Protein AF-A0A8E0IFD4-F1 (afdb_monomer_lite)

pLDDT: mean 80.53, std 15.75, range [28.03, 93.81]

Sequence (199 aa):
MTTSTKSSTDTKQITRRDITKSWFMWWLLAETNHSFERMQGVSFGLALSPILRKVYKNSDDLKDALKRQTQFFNTNAVWGSLIPGMTIAMEEKRAQGQDIPEEAIVGTKTGLMGAVAGIGDTIDWGMWLPIILSLFIPLAKKGNGIAGIAPWMIFMVVTLMESYFLFHLGYKSGEASVEKILSGGAVKQLITGASVLGL

Radius of gyration: 19.66 Å; chains: 1; bounding box: 49×35×69 Å

InterPro domains:
  IPR004704 Phosphotransferase system, mannose/fructose/sorbose family IID component [PF03613] (13-199)
  IPR004704 Phosphotransferase system, mannose/fructose/sorbose family IID component [PS51108] (12-199)
  IPR050303 GatZ/KbaZ carbohydrate metabolism [PTHR32502] (1-199)

Secondary structure (DSSP, 8-state):
-------------S-HHHHHHHHHHHHHHTTT--BTTTBTHHHHHHHHHHHHHHH--SHHHHHHHHHHHTS-B---TTGGGHHHHHHHHHHHHHHTT----HHHHHHHHHHHHHHHHHHHIIIIIIIIHHHHHHHHHHHHHTT-THHHHHHHHHHHHHHHHHHHHHHHHHHHHHHHHHHHHHTTSSHHHHHHHHHHS--

Organism: NCBI:txid1256200

Structure (mmCIF, N/CA/C/O backbone):
data_AF-A0A8E0IFD4-F1
#
_entry.id   AF-A0A8E0IFD4-F1
#
loop_
_atom_site.group_PDB
_atom_site.id
_atom_site.type_symbol
_atom_site.label_atom_id
_atom_site.label_alt_id
_atom_site.label_comp_id
_atom_site.label_asym_id
_atom_site.label_entity_id
_atom_site.label_seq_id
_atom_site.pdbx_PDB_ins_code
_atom_site.Cartn_x
_atom_site.Cartn_y
_atom_site.Cartn_z
_atom_site.occupancy
_atom_site.B_iso_or_equiv
_atom_site.auth_seq_id
_atom_site.auth_comp_id
_atom_site.auth_asym_id
_atom_site.auth_atom_id
_atom_site.pdbx_PDB_model_num
ATOM 1 N N . MET A 1 1 ? -29.604 -15.691 35.453 1.00 33.31 1 MET A N 1
ATOM 2 C CA . MET A 1 1 ? -28.372 -15.379 34.699 1.00 33.31 1 MET A CA 1
ATOM 3 C C . MET A 1 1 ? -28.137 -16.507 33.712 1.00 33.31 1 MET A C 1
ATOM 5 O O . MET A 1 1 ? -27.596 -17.534 34.088 1.00 33.31 1 MET A O 1
ATOM 9 N N . THR A 1 2 ? -28.631 -16.365 32.487 1.00 28.03 2 THR A N 1
ATOM 10 C CA . THR A 1 2 ? -28.396 -17.315 31.394 1.00 28.03 2 THR A CA 1
ATOM 11 C C . THR A 1 2 ? -27.570 -16.587 3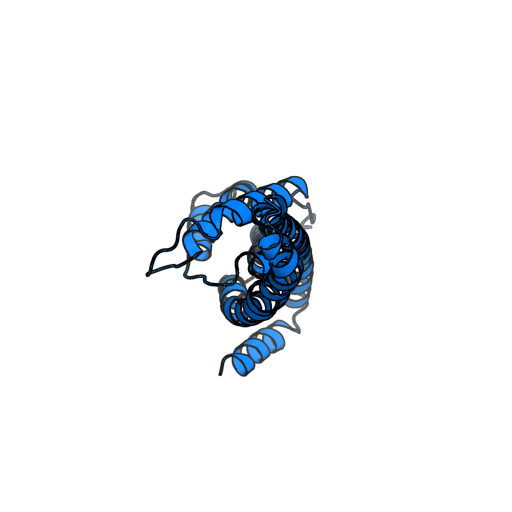0.346 1.00 28.03 2 THR A C 1
ATOM 13 O O . THR A 1 2 ? -28.063 -15.746 29.599 1.00 28.03 2 THR A O 1
ATOM 16 N N . THR A 1 3 ? -26.269 -16.849 30.371 1.00 30.70 3 THR A N 1
ATOM 17 C CA . THR A 1 3 ? -25.287 -16.409 29.384 1.00 30.70 3 THR A CA 1
ATOM 18 C C . THR A 1 3 ? -25.654 -17.022 28.035 1.00 30.70 3 THR A C 1
ATOM 20 O O . THR A 1 3 ? -25.416 -18.198 27.780 1.00 30.70 3 THR A O 1
ATOM 23 N N . SER A 1 4 ? -26.291 -16.221 27.181 1.00 28.66 4 SER A N 1
ATOM 24 C CA . SER A 1 4 ? -26.547 -16.560 25.784 1.00 28.66 4 SER A CA 1
ATOM 25 C C . SER A 1 4 ? -25.220 -16.572 25.031 1.00 28.66 4 SER A C 1
ATOM 27 O O . SER A 1 4 ? -24.683 -15.523 24.677 1.00 28.66 4 SER A O 1
ATOM 29 N N . THR A 1 5 ? -24.706 -17.768 24.772 1.00 31.69 5 THR A N 1
ATOM 30 C CA . THR A 1 5 ? -23.617 -18.054 23.841 1.00 31.69 5 THR A CA 1
ATOM 31 C C . THR A 1 5 ? -24.011 -17.543 22.450 1.00 31.69 5 THR A C 1
ATOM 33 O O . THR A 1 5 ? -24.728 -18.210 21.706 1.00 31.69 5 THR A O 1
ATOM 36 N N . LYS A 1 6 ? -23.594 -16.323 22.087 1.00 30.95 6 LYS A N 1
ATOM 37 C CA . LYS A 1 6 ? -23.679 -15.842 20.703 1.00 30.95 6 LYS A CA 1
ATOM 38 C C . LYS A 1 6 ? -22.653 -16.621 19.884 1.00 30.95 6 LYS A C 1
ATOM 40 O O . LYS A 1 6 ? -21.470 -16.307 19.889 1.00 30.95 6 LYS A O 1
ATOM 45 N N . SER A 1 7 ? -23.131 -17.650 19.195 1.00 28.45 7 SER A N 1
ATOM 46 C CA . SER A 1 7 ? -22.485 -18.206 18.009 1.00 28.45 7 SER A CA 1
ATOM 47 C C . SER A 1 7 ? -22.307 -17.067 16.995 1.00 28.45 7 SER A C 1
ATOM 49 O O . SER A 1 7 ? -23.266 -16.636 16.358 1.00 28.45 7 SER A O 1
ATOM 51 N N . SER A 1 8 ? -21.102 -16.498 16.914 1.00 34.12 8 SER A N 1
ATOM 52 C CA . SER A 1 8 ? -20.735 -15.544 15.869 1.00 34.12 8 SER A CA 1
ATOM 53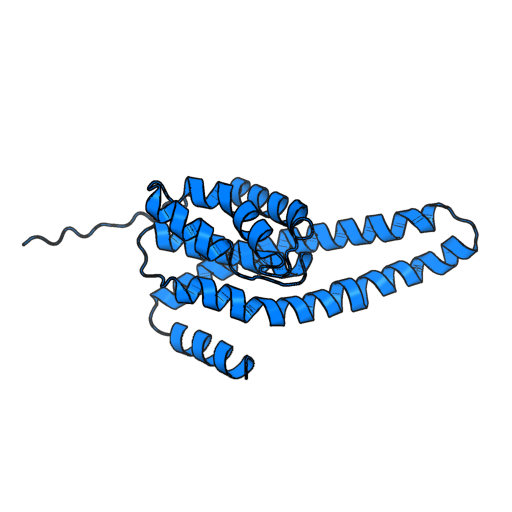 C C . SER A 1 8 ? -20.502 -16.329 14.583 1.00 34.12 8 SER A C 1
ATOM 55 O O . SER A 1 8 ? -19.417 -16.858 14.349 1.00 34.12 8 SER A O 1
ATOM 57 N N . THR A 1 9 ? -21.546 -16.460 13.773 1.00 33.16 9 THR A N 1
ATOM 58 C CA . THR A 1 9 ? -21.460 -17.005 12.420 1.00 33.16 9 THR A CA 1
ATOM 59 C C . THR A 1 9 ? -20.432 -16.185 11.640 1.00 33.16 9 THR A C 1
ATOM 61 O O . THR A 1 9 ? -20.670 -15.007 11.366 1.00 33.16 9 THR A O 1
ATOM 64 N N . ASP A 1 10 ? -19.294 -16.801 11.316 1.00 46.97 10 ASP A N 1
ATOM 65 C CA . ASP A 1 10 ? -18.138 -16.245 10.595 1.00 46.97 10 ASP A CA 1
ATOM 66 C C . ASP A 1 10 ? -18.515 -15.945 9.128 1.00 46.97 10 ASP A C 1
ATOM 68 O O . ASP A 1 10 ? -18.074 -16.574 8.167 1.00 46.97 10 ASP A O 1
ATOM 72 N N . THR A 1 11 ? -19.471 -15.036 8.947 1.00 51.69 11 THR A N 1
ATOM 73 C CA . THR A 1 11 ? -20.061 -14.721 7.650 1.00 51.69 11 THR A CA 1
ATOM 74 C C . THR A 1 11 ? -19.178 -13.661 7.015 1.00 51.69 11 THR A C 1
ATOM 76 O O . THR A 1 11 ? -19.253 -12.491 7.398 1.00 51.69 11 THR A O 1
ATOM 79 N N . LYS A 1 12 ? -18.318 -14.064 6.068 1.00 62.06 12 LYS A N 1
ATOM 80 C CA . LYS A 1 12 ? -17.502 -13.136 5.268 1.00 62.06 12 LYS A CA 1
ATOM 81 C C . LYS A 1 12 ? -18.402 -12.067 4.657 1.00 62.06 12 LYS A C 1
ATOM 83 O O . LYS A 1 12 ? -19.179 -12.348 3.744 1.00 62.06 12 LYS A O 1
ATOM 88 N N . GLN A 1 13 ? -18.315 -10.845 5.177 1.00 70.25 13 GLN A N 1
ATOM 89 C CA . GLN A 1 13 ? -19.083 -9.721 4.646 1.00 70.25 13 GLN A CA 1
ATOM 90 C C . GLN A 1 13 ? -18.402 -9.162 3.395 1.00 70.25 13 GLN A C 1
ATOM 92 O O . GLN A 1 13 ? -19.064 -8.577 2.529 1.00 70.25 13 GLN A O 1
ATOM 97 N N . ILE A 1 14 ? -17.088 -9.360 3.271 1.00 80.56 14 ILE A N 1
ATOM 98 C CA . ILE A 1 14 ? -16.282 -8.886 2.152 1.00 80.56 14 ILE A CA 1
ATOM 99 C C . ILE A 1 14 ? -16.215 -9.955 1.057 1.00 80.56 14 ILE A C 1
ATOM 101 O O . ILE A 1 14 ? -15.863 -11.111 1.284 1.00 80.56 14 ILE A O 1
ATOM 105 N N . THR A 1 15 ? -16.556 -9.569 -0.173 1.00 85.50 15 THR A N 1
ATOM 106 C CA . THR A 1 15 ? -16.426 -10.440 -1.349 1.00 85.50 15 THR A CA 1
ATOM 107 C C . THR A 1 15 ? -15.082 -10.193 -2.034 1.00 85.50 15 THR A C 1
ATOM 109 O O . THR A 1 15 ? -14.578 -9.073 -2.016 1.00 85.50 15 THR A O 1
ATOM 112 N N . ARG A 1 16 ? -14.524 -11.188 -2.744 1.00 81.81 16 ARG A N 1
ATOM 113 C CA . ARG A 1 16 ? -13.305 -10.993 -3.563 1.00 81.81 16 ARG A CA 1
ATOM 114 C C . ARG A 1 16 ? -13.392 -9.784 -4.498 1.00 81.81 16 ARG A C 1
ATOM 116 O O . ARG A 1 16 ? -12.418 -9.065 -4.656 1.00 81.81 16 ARG A O 1
ATOM 123 N N . ARG A 1 17 ? -14.574 -9.520 -5.063 1.00 84.69 17 ARG A N 1
ATOM 124 C CA . ARG A 1 17 ? -14.817 -8.353 -5.921 1.00 84.69 17 ARG A CA 1
ATOM 125 C C . ARG A 1 17 ? -14.610 -7.022 -5.190 1.00 84.69 17 ARG A C 1
ATOM 127 O O . ARG A 1 17 ? -14.127 -6.075 -5.803 1.00 84.69 17 ARG A O 1
ATOM 134 N N . ASP A 1 18 ? -14.951 -6.951 -3.906 1.00 88.56 18 ASP A N 1
ATOM 135 C CA . ASP A 1 18 ? -14.743 -5.750 -3.092 1.00 88.56 18 ASP A CA 1
ATOM 136 C C . ASP A 1 18 ? -13.250 -5.531 -2.831 1.00 88.56 18 ASP A C 1
ATOM 138 O O . ASP A 1 18 ? -12.763 -4.413 -2.975 1.00 88.56 18 ASP A O 1
ATOM 142 N N . ILE A 1 19 ? -12.513 -6.613 -2.553 1.00 88.00 19 ILE A N 1
ATOM 143 C CA . ILE A 1 19 ? -11.051 -6.600 -2.381 1.00 88.00 19 ILE A CA 1
ATOM 144 C C . ILE A 1 19 ? -10.380 -6.101 -3.663 1.00 88.00 19 ILE A C 1
ATOM 146 O O . ILE A 1 19 ? -9.583 -5.171 -3.613 1.00 88.00 19 ILE A O 1
ATOM 150 N N . THR A 1 20 ? -10.755 -6.644 -4.825 1.00 90.38 20 THR A N 1
ATOM 151 C CA . THR A 1 20 ? -10.227 -6.187 -6.118 1.00 90.38 20 THR A CA 1
ATOM 152 C C . THR A 1 20 ? -10.586 -4.727 -6.406 1.00 90.38 20 THR A C 1
ATOM 154 O O . THR A 1 20 ? -9.776 -3.994 -6.966 1.00 90.38 20 THR A O 1
ATOM 157 N N . LYS A 1 21 ? -11.777 -4.264 -6.004 1.00 90.75 21 LYS A N 1
ATOM 158 C CA . LYS A 1 21 ? -12.170 -2.858 -6.161 1.00 90.75 21 LYS A CA 1
ATOM 159 C C . LYS A 1 21 ? -11.324 -1.933 -5.283 1.00 90.75 21 LYS A C 1
ATOM 161 O O . LYS A 1 21 ? -10.894 -0.888 -5.761 1.00 90.75 21 LYS A O 1
ATOM 166 N N . SER A 1 22 ? -11.067 -2.310 -4.032 1.00 91.31 22 SER A N 1
ATOM 167 C CA . SER A 1 22 ? -10.177 -1.552 -3.145 1.00 91.31 22 SER A CA 1
ATOM 168 C C . SER A 1 22 ? -8.724 -1.591 -3.604 1.00 91.31 22 SER A C 1
ATOM 170 O O . SER A 1 22 ? -8.065 -0.558 -3.556 1.00 91.31 22 SER A O 1
ATOM 172 N N . TRP A 1 23 ? -8.250 -2.723 -4.129 1.00 93.81 23 TRP A N 1
ATOM 173 C CA . TRP A 1 23 ? -6.947 -2.804 -4.789 1.00 93.81 23 TRP A CA 1
ATOM 174 C C . TRP A 1 23 ? -6.853 -1.826 -5.960 1.00 93.81 23 TRP A C 1
ATOM 176 O O . TRP A 1 23 ? -5.898 -1.065 -6.039 1.00 93.81 23 TRP A O 1
ATOM 186 N N . PHE A 1 24 ? -7.859 -1.792 -6.837 1.00 91.81 24 PHE A N 1
ATOM 187 C CA . PHE A 1 24 ? -7.855 -0.882 -7.981 1.00 91.81 24 PHE A CA 1
ATOM 188 C C . PHE A 1 24 ? -7.825 0.590 -7.544 1.00 91.81 24 PHE A C 1
ATOM 190 O O . PHE A 1 24 ? -7.117 1.400 -8.134 1.00 91.81 24 PHE A O 1
ATOM 197 N N . MET A 1 25 ? -8.550 0.933 -6.474 1.00 90.94 25 MET A N 1
ATOM 198 C CA . MET A 1 25 ? -8.497 2.274 -5.883 1.00 90.94 25 MET A CA 1
ATOM 199 C C . MET A 1 25 ? -7.125 2.580 -5.280 1.00 90.94 25 MET A C 1
ATOM 201 O O . MET A 1 25 ? -6.627 3.683 -5.468 1.00 90.94 25 MET A O 1
ATOM 205 N N . TRP A 1 26 ? -6.498 1.618 -4.597 1.00 91.94 26 TRP A N 1
ATOM 206 C CA . TRP A 1 26 ? -5.129 1.762 -4.100 1.00 91.94 26 TRP A CA 1
ATOM 207 C C . TRP A 1 26 ? -4.145 1.988 -5.251 1.00 91.94 26 TRP A C 1
ATOM 209 O O . TRP A 1 26 ? -3.421 2.975 -5.240 1.00 91.94 26 TRP A O 1
ATOM 219 N N . TRP A 1 27 ? -4.181 1.136 -6.275 1.00 90.00 27 TRP A N 1
ATOM 220 C CA . TRP A 1 27 ? -3.322 1.225 -7.454 1.00 90.00 27 TRP A CA 1
ATOM 221 C C . TRP A 1 27 ? -3.419 2.585 -8.154 1.00 90.00 27 TRP A C 1
ATOM 223 O O . TRP A 1 27 ? -2.408 3.151 -8.557 1.00 90.00 27 TRP A O 1
ATOM 233 N N . LEU A 1 28 ? -4.632 3.134 -8.265 1.00 87.94 28 LEU A N 1
ATOM 234 C CA . LEU A 1 28 ? -4.858 4.436 -8.888 1.00 87.94 28 LEU A CA 1
ATOM 235 C C . LEU A 1 28 ? -4.419 5.607 -7.994 1.00 87.94 28 LEU A C 1
ATOM 237 O O . LEU A 1 28 ? -3.923 6.606 -8.503 1.00 87.94 28 LEU A O 1
ATOM 241 N N . LEU A 1 29 ? -4.660 5.521 -6.681 1.00 87.88 29 LEU A N 1
ATOM 242 C CA . LEU A 1 29 ? -4.575 6.670 -5.775 1.00 87.88 29 LEU A CA 1
ATOM 243 C C . LEU A 1 29 ? -3.291 6.725 -4.946 1.00 87.88 29 LEU A C 1
ATOM 245 O O . LEU A 1 29 ? -3.005 7.782 -4.385 1.00 87.88 29 LEU A O 1
ATOM 249 N N . ALA A 1 30 ? -2.538 5.629 -4.816 1.00 84.31 30 ALA A N 1
ATOM 250 C CA . ALA A 1 30 ? -1.408 5.524 -3.887 1.00 84.31 30 ALA A CA 1
ATOM 251 C C . ALA A 1 30 ? -0.431 6.706 -4.002 1.00 84.31 30 ALA A C 1
ATOM 253 O O . ALA A 1 30 ? -0.042 7.267 -2.985 1.00 84.31 30 ALA A O 1
ATOM 254 N N . GLU A 1 31 ? -0.140 7.155 -5.225 1.00 83.31 31 GLU A N 1
ATOM 255 C CA . GLU A 1 31 ? 0.814 8.238 -5.503 1.00 83.31 31 GLU A CA 1
ATOM 256 C C . GLU A 1 31 ? 0.161 9.595 -5.834 1.00 83.31 31 GLU A C 1
ATOM 258 O O . GLU A 1 31 ? 0.856 10.565 -6.125 1.00 83.31 31 GLU A O 1
ATOM 263 N N . THR A 1 32 ? -1.173 9.715 -5.803 1.00 80.25 32 THR A N 1
ATOM 264 C CA . THR A 1 32 ? -1.854 10.941 -6.270 1.00 80.25 32 THR A CA 1
ATOM 265 C C . THR A 1 32 ? -2.064 11.997 -5.187 1.00 80.25 32 THR A C 1
ATOM 267 O O . THR A 1 32 ? -2.224 13.167 -5.517 1.00 80.25 32 THR A O 1
ATOM 270 N N . ASN A 1 33 ? -2.109 11.613 -3.905 1.00 74.69 33 ASN A N 1
ATOM 271 C CA . ASN A 1 33 ? -2.466 12.522 -2.804 1.00 74.69 33 ASN A CA 1
ATOM 272 C C . ASN A 1 33 ? -1.396 12.563 -1.709 1.00 74.69 33 ASN A C 1
ATOM 274 O O . ASN A 1 33 ? -1.681 12.277 -0.546 1.00 74.69 33 ASN A O 1
ATOM 278 N N . HIS A 1 34 ? -0.173 12.944 -2.075 1.00 78.31 34 HIS A N 1
ATOM 279 C CA . HIS A 1 34 ? 0.896 13.172 -1.107 1.00 78.31 34 HIS A CA 1
ATOM 280 C C . HIS A 1 34 ? 0.738 14.520 -0.413 1.00 78.31 34 HIS A C 1
ATOM 282 O O . HIS A 1 34 ? 0.720 15.573 -1.047 1.00 78.31 34 HIS A O 1
ATOM 288 N N . SER A 1 35 ? 0.666 14.490 0.913 1.00 84.44 35 SER A N 1
ATOM 289 C CA . SER A 1 35 ? 0.793 15.689 1.748 1.00 84.44 35 SER A CA 1
ATOM 290 C C . SER A 1 35 ? 1.993 15.541 2.673 1.00 84.44 35 SER A C 1
ATOM 292 O O . SER A 1 35 ? 2.238 14.454 3.179 1.00 84.44 35 SER A O 1
ATOM 294 N N . PHE A 1 36 ? 2.726 16.617 2.961 1.00 81.94 36 PHE A N 1
ATOM 295 C CA . PHE A 1 36 ? 3.875 16.530 3.876 1.00 81.94 36 PHE A CA 1
ATOM 296 C C . PHE A 1 36 ? 3.489 16.074 5.292 1.00 81.94 36 PHE A C 1
ATOM 298 O O . PHE A 1 36 ? 4.310 15.496 5.995 1.00 81.94 36 PHE A O 1
ATOM 305 N N . GLU A 1 37 ? 2.234 16.287 5.694 1.00 80.88 37 GLU A N 1
ATOM 306 C CA . GLU A 1 37 ? 1.723 15.863 6.999 1.00 80.88 37 GLU A CA 1
ATOM 307 C C . GLU A 1 37 ? 1.397 14.359 7.048 1.00 80.88 37 GLU A C 1
ATOM 309 O O . GLU A 1 37 ? 1.556 13.733 8.094 1.00 80.88 37 GLU A O 1
ATOM 314 N N . ARG A 1 38 ? 0.912 13.757 5.948 1.00 82.12 38 ARG A N 1
ATOM 315 C CA . ARG A 1 38 ? 0.330 12.393 5.976 1.00 82.12 38 ARG A CA 1
ATOM 316 C C . ARG A 1 38 ? 0.801 11.454 4.868 1.00 82.12 38 ARG A C 1
ATOM 318 O O . ARG A 1 38 ? 0.431 10.281 4.893 1.00 82.12 38 ARG A O 1
ATOM 325 N N . MET A 1 39 ? 1.606 11.945 3.931 1.00 90.12 39 MET A N 1
ATOM 326 C CA . MET A 1 39 ? 2.072 11.258 2.722 1.00 90.12 39 MET A CA 1
ATOM 327 C C . MET A 1 39 ? 0.905 10.542 2.030 1.00 90.12 39 MET A C 1
ATOM 329 O O . MET A 1 39 ? -0.094 11.196 1.730 1.00 90.12 39 MET A O 1
ATOM 333 N N . GLN A 1 40 ? 0.968 9.221 1.858 1.00 89.62 40 GLN A N 1
ATOM 334 C CA . GLN A 1 40 ? -0.053 8.397 1.201 1.00 89.62 40 GLN A CA 1
ATOM 335 C C . GLN A 1 40 ? -1.256 8.070 2.109 1.00 89.62 40 GLN A C 1
ATOM 337 O O . GLN A 1 40 ? -2.176 7.360 1.695 1.00 89.62 40 GLN A O 1
ATOM 342 N N . GLY A 1 41 ? -1.289 8.558 3.355 1.00 86.81 41 GLY A N 1
ATOM 343 C CA . GLY A 1 41 ? -2.335 8.236 4.334 1.00 86.81 41 GLY A CA 1
ATOM 344 C C . GLY A 1 41 ? -3.751 8.561 3.848 1.00 86.81 41 GLY A C 1
ATOM 345 O O . GLY A 1 41 ? -4.679 7.781 4.057 1.00 86.81 41 GLY A O 1
ATOM 346 N N . VAL A 1 42 ? -3.931 9.669 3.121 1.00 87.62 42 VAL A N 1
ATOM 347 C CA . VAL A 1 42 ? -5.240 10.037 2.548 1.00 87.62 42 VAL A CA 1
ATOM 348 C C . VAL A 1 42 ? -5.677 9.025 1.487 1.00 87.62 42 VAL A C 1
ATOM 350 O O . VAL A 1 42 ? -6.812 8.545 1.521 1.00 87.62 42 VAL A O 1
ATOM 353 N N . SER A 1 43 ? -4.768 8.645 0.587 1.00 89.12 43 SER A N 1
ATOM 354 C CA . SER A 1 43 ? -5.017 7.622 -0.433 1.00 89.12 43 SER A CA 1
ATOM 355 C C . SER A 1 43 ? -5.326 6.257 0.178 1.00 89.12 43 SER A C 1
ATOM 357 O O . SER A 1 43 ? -6.224 5.562 -0.296 1.00 89.12 43 SER A O 1
ATOM 359 N N . PHE A 1 44 ? -4.659 5.907 1.280 1.00 89.25 44 PHE A N 1
ATOM 360 C CA . PHE A 1 44 ? -4.937 4.694 2.045 1.00 89.25 44 PHE A CA 1
ATOM 361 C C . PHE A 1 44 ? -6.380 4.680 2.570 1.00 89.25 44 PHE A C 1
ATOM 363 O O . PHE A 1 44 ? -7.134 3.738 2.321 1.00 89.25 44 PHE A O 1
ATOM 370 N N . GLY A 1 45 ? -6.810 5.759 3.233 1.00 88.88 45 GLY A N 1
ATOM 371 C CA . GLY A 1 45 ? -8.184 5.890 3.725 1.00 88.88 45 GLY A CA 1
ATOM 372 C C . GLY A 1 45 ? -9.233 5.829 2.607 1.00 88.88 45 GLY A C 1
ATOM 373 O O . GLY A 1 45 ? -10.274 5.188 2.767 1.00 88.88 45 GLY A O 1
ATOM 374 N N . LEU A 1 46 ? -8.955 6.444 1.452 1.00 89.38 46 LEU A N 1
ATOM 375 C CA . LEU A 1 46 ? -9.842 6.407 0.285 1.00 89.38 46 LEU A CA 1
ATOM 376 C C . LEU A 1 46 ? -9.951 5.006 -0.329 1.00 89.38 46 LEU A C 1
ATOM 378 O O . LEU A 1 46 ? -11.062 4.573 -0.641 1.00 89.38 46 LEU A O 1
ATOM 382 N N . ALA A 1 47 ? -8.839 4.276 -0.445 1.00 89.56 47 ALA A N 1
ATOM 383 C CA . ALA A 1 47 ? -8.827 2.910 -0.966 1.00 89.56 47 ALA A CA 1
ATOM 384 C C . ALA A 1 47 ? -9.644 1.942 -0.090 1.00 89.56 47 ALA A C 1
ATOM 386 O O . ALA A 1 47 ? -10.327 1.050 -0.605 1.00 89.56 47 ALA A O 1
ATOM 387 N N . LEU A 1 48 ? -9.630 2.148 1.231 1.00 89.94 48 LEU A N 1
ATOM 388 C CA . LEU A 1 48 ? -10.381 1.335 2.191 1.00 89.94 48 LEU A CA 1
ATOM 389 C C . LEU A 1 48 ? -11.834 1.794 2.380 1.00 89.94 48 LEU A C 1
ATOM 391 O O . LEU A 1 48 ? -12.671 0.998 2.809 1.00 89.94 48 LEU A O 1
ATOM 395 N N . SER A 1 49 ? -12.172 3.041 2.036 1.00 88.94 49 SER A N 1
ATOM 396 C CA . SER A 1 49 ? -13.499 3.628 2.279 1.00 88.94 49 SER A CA 1
ATOM 397 C C . SER A 1 49 ? -14.683 2.766 1.802 1.00 88.94 49 SER A C 1
ATOM 399 O O . SER A 1 49 ? -15.629 2.604 2.579 1.00 88.94 49 SER A O 1
ATOM 401 N N . PRO A 1 50 ? -14.675 2.164 0.590 1.00 87.06 50 PRO A N 1
ATOM 402 C CA . PRO A 1 50 ? -15.790 1.334 0.127 1.00 87.06 50 PRO A CA 1
ATOM 403 C C . PRO A 1 50 ? -16.035 0.110 1.015 1.00 87.06 50 PRO A C 1
ATOM 405 O O . PRO A 1 50 ? -17.184 -0.262 1.250 1.00 87.06 50 PRO A O 1
ATOM 408 N N . ILE A 1 51 ? -14.961 -0.496 1.522 1.00 89.00 51 ILE A N 1
ATOM 409 C CA . ILE A 1 51 ? -15.025 -1.677 2.381 1.00 89.00 51 ILE A CA 1
ATOM 410 C C . ILE A 1 51 ? -15.428 -1.281 3.799 1.00 89.00 51 ILE A C 1
ATOM 412 O O . ILE A 1 51 ? -16.349 -1.877 4.353 1.00 89.00 51 ILE A O 1
ATOM 416 N N . LEU A 1 52 ? -14.821 -0.232 4.359 1.00 86.81 52 LEU A N 1
ATOM 417 C CA . LEU A 1 52 ? -15.159 0.249 5.701 1.00 86.81 52 LEU A CA 1
ATOM 418 C C . LEU A 1 52 ? -16.639 0.633 5.808 1.00 86.81 52 LEU A C 1
ATOM 420 O O . LEU A 1 52 ? -17.288 0.274 6.783 1.00 86.81 52 LEU A O 1
ATOM 424 N N . ARG A 1 53 ? -17.211 1.267 4.776 1.00 86.44 53 ARG A N 1
ATOM 425 C CA . ARG A 1 53 ? -18.655 1.574 4.703 1.00 86.44 53 ARG A CA 1
ATOM 426 C C . ARG A 1 53 ? -19.546 0.332 4.648 1.00 86.44 53 ARG A C 1
ATOM 428 O O . ARG A 1 53 ? -20.712 0.393 5.029 1.00 86.44 53 ARG A O 1
ATOM 435 N N . LYS A 1 54 ? -19.037 -0.785 4.124 1.00 85.88 54 LYS A N 1
ATOM 436 C CA . LYS A 1 54 ? -19.781 -2.049 4.064 1.00 85.88 54 LYS A CA 1
ATOM 437 C C . LYS A 1 54 ? -19.801 -2.728 5.431 1.00 85.88 54 LYS A C 1
ATOM 439 O O . LYS A 1 54 ? -20.855 -3.221 5.838 1.00 85.88 54 LYS A O 1
ATOM 444 N N . VAL A 1 55 ? -18.646 -2.716 6.089 1.00 86.06 55 VAL A N 1
ATOM 445 C CA . VAL A 1 55 ? -18.325 -3.437 7.320 1.00 86.06 55 VAL A CA 1
ATOM 446 C C . VAL A 1 55 ? -18.845 -2.704 8.568 1.00 86.06 55 VAL A C 1
ATOM 448 O O . VAL A 1 55 ? -19.478 -3.320 9.422 1.00 86.06 55 VAL A O 1
ATOM 451 N N . TYR A 1 56 ? -18.677 -1.381 8.647 1.00 84.31 56 TYR A N 1
ATOM 452 C CA . TYR A 1 56 ? -19.187 -0.554 9.743 1.00 84.31 56 TYR A CA 1
ATOM 453 C C . TYR A 1 56 ? -20.559 0.032 9.399 1.00 84.31 56 TYR A C 1
ATOM 455 O O . TYR A 1 56 ? -20.689 0.854 8.493 1.00 84.31 56 TYR A O 1
ATOM 463 N N . LYS A 1 57 ? -21.600 -0.395 10.127 1.00 81.56 57 LYS A N 1
ATOM 464 C CA . LYS A 1 57 ? -22.978 0.117 9.966 1.00 81.56 57 LYS A CA 1
ATOM 465 C C . LYS A 1 57 ? -23.255 1.382 10.778 1.00 81.56 57 LYS A C 1
ATOM 467 O O . LYS A 1 57 ? -24.142 2.146 10.412 1.00 81.56 57 LYS A O 1
ATOM 472 N N . ASN A 1 58 ? -22.512 1.589 11.860 1.00 85.69 58 ASN A N 1
ATOM 473 C CA . ASN A 1 58 ? -22.609 2.767 12.709 1.00 85.69 58 ASN A CA 1
ATOM 474 C C . ASN A 1 58 ? -21.737 3.905 12.150 1.00 85.69 58 ASN A C 1
ATOM 476 O O . ASN A 1 58 ? -20.602 3.675 11.727 1.00 85.69 58 ASN A O 1
ATOM 480 N N . SER A 1 59 ? -22.263 5.131 12.151 1.00 82.56 59 SER A N 1
ATOM 481 C CA . SER A 1 59 ? -21.561 6.316 11.653 1.00 82.56 59 SER A CA 1
ATOM 482 C C . SER A 1 59 ? -20.344 6.686 12.495 1.00 82.56 59 SER A C 1
ATOM 484 O O . SER A 1 59 ? -19.348 7.146 11.936 1.00 82.56 59 SER A O 1
ATOM 486 N N . ASP A 1 60 ? -20.409 6.471 13.810 1.00 84.62 60 ASP A N 1
ATOM 487 C CA . ASP A 1 60 ? -19.318 6.831 14.720 1.00 84.62 60 ASP A CA 1
ATOM 488 C C . ASP A 1 60 ? -18.132 5.873 14.557 1.00 84.62 60 ASP A C 1
ATOM 490 O O . ASP A 1 60 ? -17.010 6.317 14.304 1.00 84.62 60 ASP A O 1
ATOM 494 N N . ASP A 1 61 ? -18.399 4.564 14.519 1.00 82.69 61 ASP A N 1
ATOM 495 C CA . ASP A 1 61 ? -17.367 3.543 14.292 1.00 82.69 61 ASP A CA 1
ATOM 496 C C . ASP A 1 61 ? -16.695 3.699 12.917 1.00 82.69 61 ASP A C 1
ATOM 498 O O . ASP A 1 61 ? -15.482 3.522 12.776 1.00 82.69 61 ASP A O 1
ATOM 502 N N . LEU A 1 62 ? -17.468 4.087 11.892 1.00 85.75 62 LEU A N 1
ATOM 503 C CA . LEU A 1 62 ? -16.942 4.386 10.559 1.00 85.75 62 LEU A CA 1
ATOM 504 C C . LEU A 1 62 ? -16.043 5.631 10.561 1.00 85.75 62 LEU A C 1
ATOM 506 O O . LEU A 1 62 ? -15.027 5.659 9.863 1.00 85.75 62 LEU A O 1
ATOM 510 N N . LYS A 1 63 ? -16.408 6.673 11.315 1.00 86.69 63 LYS A N 1
ATOM 511 C CA . LYS A 1 63 ? -15.616 7.904 11.420 1.00 86.69 63 LYS A CA 1
ATOM 512 C C . LYS A 1 63 ? -14.265 7.621 12.064 1.00 86.69 63 LYS A C 1
ATOM 514 O O . LYS A 1 63 ? -13.245 8.090 11.555 1.00 86.69 63 LYS A O 1
ATOM 519 N N . ASP A 1 64 ? -14.251 6.838 13.134 1.00 85.56 64 ASP A N 1
ATOM 520 C CA . ASP A 1 64 ? -13.009 6.467 13.804 1.00 85.56 64 ASP A CA 1
ATOM 521 C C . ASP A 1 64 ? -12.171 5.518 12.937 1.00 85.56 64 ASP A C 1
ATOM 523 O O . ASP A 1 64 ? -10.952 5.677 12.867 1.00 85.56 64 ASP A O 1
ATOM 527 N N . ALA A 1 65 ? -12.812 4.648 12.143 1.00 85.31 65 ALA A N 1
ATOM 528 C CA . ALA A 1 65 ? -12.139 3.848 11.118 1.00 85.31 65 ALA A CA 1
ATOM 529 C C . ALA A 1 65 ? -11.435 4.678 10.058 1.00 85.31 65 ALA A C 1
ATOM 531 O O . ALA A 1 65 ? -10.258 4.473 9.767 1.00 85.31 65 ALA A O 1
ATOM 532 N N . LEU A 1 66 ? -12.123 5.661 9.496 1.00 87.31 66 LEU A N 1
ATOM 533 C CA . LEU A 1 66 ? -11.513 6.515 8.489 1.00 87.31 66 LEU A CA 1
ATOM 534 C C . LEU A 1 66 ? -10.371 7.346 9.083 1.00 87.31 66 LEU A C 1
ATOM 536 O O . LEU A 1 66 ? -9.324 7.458 8.449 1.00 87.31 66 LEU A O 1
ATOM 540 N N . LYS A 1 67 ? -10.512 7.860 10.312 1.00 87.25 67 LYS A N 1
ATOM 541 C CA . LYS A 1 67 ? -9.441 8.615 10.979 1.00 87.25 67 LYS A CA 1
ATOM 542 C C . LYS A 1 67 ? -8.158 7.799 11.116 1.00 87.25 67 LYS A C 1
ATOM 544 O O . LYS A 1 67 ? -7.121 8.268 10.646 1.00 87.25 67 LYS A O 1
ATOM 549 N N . ARG A 1 68 ? -8.217 6.586 11.681 1.00 87.12 68 ARG A N 1
ATOM 550 C CA . ARG A 1 68 ? -7.023 5.731 11.838 1.00 87.12 68 ARG A CA 1
ATOM 551 C C .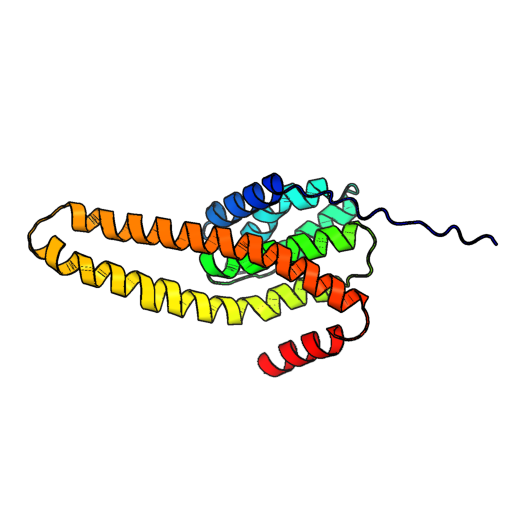 ARG A 1 68 ? -6.400 5.356 10.498 1.00 87.12 68 ARG A C 1
ATOM 553 O O . ARG A 1 68 ? -5.182 5.404 10.340 1.00 87.12 68 ARG A O 1
ATOM 560 N N . GLN A 1 69 ? -7.223 5.101 9.480 1.00 87.75 69 GLN A N 1
ATOM 561 C CA . GLN A 1 69 ? -6.704 4.759 8.157 1.00 87.75 69 GLN A CA 1
ATOM 562 C C . GLN A 1 69 ? -6.079 5.940 7.410 1.00 87.75 69 GLN A C 1
ATOM 564 O O . GLN A 1 69 ? -5.162 5.725 6.617 1.00 87.75 69 GLN A O 1
ATOM 569 N N . THR A 1 70 ? -6.472 7.176 7.737 1.00 86.94 70 THR A N 1
ATOM 570 C CA . THR A 1 70 ? -5.858 8.405 7.200 1.00 86.94 70 THR A CA 1
ATOM 571 C C . THR A 1 70 ? -4.600 8.878 7.927 1.00 86.94 70 THR A C 1
ATOM 573 O O . THR A 1 70 ? -4.025 9.894 7.532 1.00 86.94 70 THR A O 1
ATOM 576 N N . GLN A 1 71 ? -4.154 8.174 8.972 1.00 87.00 71 GLN A N 1
ATOM 577 C CA . GLN A 1 71 ? -2.879 8.472 9.626 1.00 87.00 71 GLN A CA 1
ATOM 578 C C . GLN A 1 71 ? -1.699 8.309 8.663 1.00 87.00 71 GLN A C 1
ATOM 580 O O . GLN A 1 71 ? -1.805 7.588 7.661 1.00 87.00 71 GLN A O 1
ATOM 585 N N . PHE A 1 72 ? -0.586 8.964 9.015 1.00 87.50 72 PHE A N 1
ATOM 586 C CA . PHE A 1 72 ? 0.661 8.956 8.258 1.00 87.50 72 PHE A CA 1
ATOM 587 C C . PHE A 1 72 ? 1.001 7.554 7.753 1.00 87.50 72 PHE A C 1
ATOM 589 O O . PHE A 1 72 ? 0.999 6.574 8.502 1.00 87.50 72 PHE A O 1
ATOM 596 N N . PHE A 1 73 ? 1.257 7.474 6.454 1.00 87.88 73 PHE A N 1
ATOM 597 C CA . PHE A 1 73 ? 1.628 6.243 5.788 1.00 87.88 73 PHE A CA 1
ATOM 598 C C . PHE A 1 73 ? 2.495 6.579 4.597 1.00 87.88 73 PHE A C 1
ATOM 600 O O . PHE A 1 73 ? 2.091 7.384 3.759 1.00 87.88 73 PHE A O 1
ATOM 607 N N . ASN A 1 74 ? 3.666 5.965 4.527 1.00 89.81 74 ASN A N 1
ATOM 608 C CA . ASN A 1 74 ? 4.526 6.107 3.373 1.00 89.81 74 ASN A CA 1
ATOM 609 C C . ASN A 1 74 ? 5.258 4.799 3.104 1.00 89.81 74 ASN A C 1
ATOM 611 O O . ASN A 1 74 ? 5.959 4.288 3.978 1.00 89.81 74 ASN A O 1
ATOM 615 N N . THR A 1 75 ? 5.074 4.262 1.908 1.00 89.62 75 THR A N 1
ATOM 616 C CA . THR A 1 75 ? 5.739 3.056 1.438 1.00 89.62 75 THR A CA 1
ATOM 617 C C . THR A 1 75 ? 5.751 3.025 -0.090 1.00 89.62 75 THR A C 1
ATOM 619 O O . THR A 1 75 ? 5.084 3.820 -0.751 1.00 89.62 75 THR A O 1
ATOM 622 N N . ASN A 1 76 ? 6.474 2.074 -0.668 1.00 91.19 76 ASN A N 1
ATOM 623 C CA . ASN A 1 76 ? 6.425 1.830 -2.103 1.00 91.19 76 ASN A CA 1
ATOM 624 C C . ASN A 1 76 ? 4.997 1.416 -2.524 1.00 91.19 76 ASN A C 1
ATOM 626 O O . ASN A 1 76 ? 4.446 0.481 -1.952 1.00 91.19 76 ASN A O 1
ATOM 630 N N . ALA A 1 77 ? 4.376 2.074 -3.507 1.00 88.31 77 ALA A N 1
ATOM 631 C CA . ALA A 1 77 ? 2.968 1.833 -3.858 1.00 88.31 77 ALA A CA 1
ATOM 632 C C . ALA A 1 77 ? 2.648 0.396 -4.321 1.00 88.31 77 ALA A C 1
ATOM 634 O O . ALA A 1 77 ? 1.555 -0.118 -4.045 1.00 88.31 77 ALA A O 1
ATOM 635 N N . VAL A 1 78 ? 3.588 -0.257 -5.011 1.00 90.06 78 VAL A N 1
ATOM 636 C CA . VAL A 1 78 ? 3.410 -1.602 -5.575 1.00 90.06 78 VAL A CA 1
ATOM 637 C C . VAL A 1 78 ? 3.457 -2.624 -4.450 1.00 90.06 78 VAL A C 1
ATOM 639 O O . VAL A 1 78 ? 2.465 -3.308 -4.188 1.00 90.06 78 VAL A O 1
ATOM 642 N N . TRP A 1 79 ? 4.571 -2.665 -3.721 1.00 87.06 79 TRP A N 1
ATOM 643 C CA . TRP A 1 79 ? 4.776 -3.619 -2.634 1.00 87.06 79 TRP A CA 1
ATOM 644 C C . TRP A 1 79 ? 3.937 -3.302 -1.400 1.00 87.06 79 TRP A C 1
ATOM 646 O O . TRP A 1 79 ? 3.386 -4.189 -0.745 1.00 87.06 79 TRP A O 1
ATOM 656 N N . GLY A 1 80 ? 3.744 -2.013 -1.148 1.00 87.69 80 GLY A N 1
ATOM 657 C CA . GLY A 1 80 ? 2.900 -1.465 -0.102 1.00 87.69 80 GLY A CA 1
ATOM 658 C C . GLY A 1 80 ? 1.440 -1.860 -0.205 1.00 87.69 80 GLY A C 1
ATOM 659 O O . GLY A 1 80 ? 0.756 -1.792 0.807 1.00 87.69 80 GLY A O 1
ATOM 660 N N . SER A 1 81 ? 0.974 -2.336 -1.368 1.00 90.75 81 SER A N 1
ATOM 661 C CA . SER A 1 81 ? -0.376 -2.884 -1.568 1.00 90.75 81 SER A CA 1
ATOM 662 C C . SER A 1 81 ? -0.704 -4.075 -0.654 1.00 90.75 81 SER A C 1
ATOM 664 O O . SER A 1 81 ? -1.875 -4.322 -0.362 1.00 90.75 81 SER A O 1
ATOM 666 N N . LEU A 1 82 ? 0.313 -4.758 -0.117 1.00 90.44 82 LEU A N 1
ATOM 667 C CA . LEU A 1 82 ? 0.165 -5.780 0.919 1.00 90.44 82 LEU A CA 1
ATOM 668 C C . LEU A 1 82 ? -0.522 -5.232 2.184 1.00 90.44 82 LEU A C 1
ATOM 670 O O . LEU A 1 82 ? -1.424 -5.865 2.736 1.00 90.44 82 LEU A O 1
ATOM 674 N N . ILE A 1 83 ? -0.109 -4.048 2.637 1.00 90.00 83 ILE A N 1
ATOM 675 C CA . ILE A 1 83 ? -0.537 -3.445 3.904 1.00 90.00 83 ILE A CA 1
ATOM 676 C C . ILE A 1 83 ? -2.040 -3.109 3.914 1.00 90.00 83 ILE A C 1
ATOM 678 O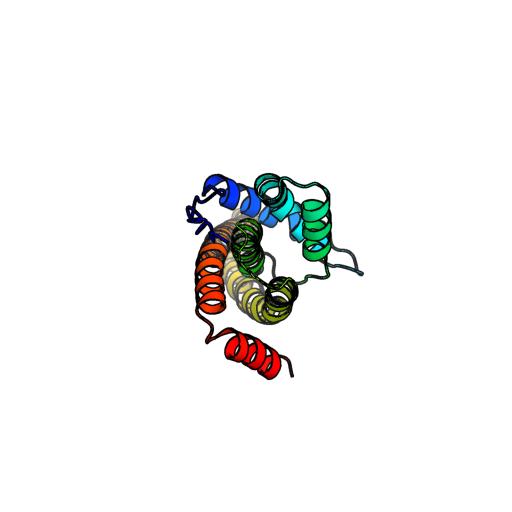 O . ILE A 1 83 ? -2.719 -3.582 4.824 1.00 90.00 83 ILE A O 1
ATOM 682 N N . PRO A 1 84 ? -2.622 -2.386 2.932 1.00 91.56 84 PRO A N 1
ATOM 683 C CA . PRO A 1 84 ? -4.062 -2.149 2.895 1.00 91.56 84 PRO A CA 1
ATOM 684 C C . PRO A 1 84 ? -4.861 -3.452 2.798 1.00 91.56 84 PRO A C 1
ATOM 686 O O . PRO A 1 84 ? -5.909 -3.552 3.433 1.00 91.56 84 PRO A O 1
ATOM 689 N N . GLY A 1 85 ? -4.355 -4.474 2.095 1.00 90.25 85 GLY A N 1
ATOM 690 C CA . GLY A 1 85 ? -4.952 -5.812 2.092 1.00 90.25 85 GLY A CA 1
ATOM 691 C C . GLY A 1 85 ? -5.021 -6.428 3.496 1.00 90.25 85 GLY A C 1
ATOM 692 O O . GLY A 1 85 ? -6.091 -6.860 3.926 1.00 90.25 85 GLY A O 1
ATOM 693 N N . MET A 1 86 ? -3.906 -6.418 4.237 1.00 89.88 86 MET A N 1
ATOM 694 C CA . MET A 1 86 ? -3.850 -6.902 5.626 1.00 89.88 86 MET A CA 1
ATOM 695 C C . MET A 1 86 ? -4.787 -6.116 6.540 1.00 89.88 86 MET A C 1
ATOM 697 O O . MET A 1 86 ? -5.542 -6.700 7.317 1.00 89.88 86 MET A O 1
ATOM 701 N N . THR A 1 87 ? -4.769 -4.790 6.423 1.00 90.94 87 THR A N 1
ATOM 702 C CA . THR A 1 87 ? -5.614 -3.903 7.216 1.00 90.94 87 THR A CA 1
ATOM 703 C C . THR A 1 87 ? -7.095 -4.180 6.982 1.00 90.94 87 THR A C 1
ATOM 705 O O . THR A 1 87 ? -7.846 -4.249 7.947 1.00 90.94 87 THR A O 1
ATOM 708 N N . ILE A 1 88 ? -7.521 -4.422 5.738 1.00 91.56 88 ILE A N 1
ATOM 709 C CA . ILE A 1 88 ? -8.907 -4.797 5.426 1.00 91.56 88 ILE A CA 1
ATOM 710 C C . ILE A 1 88 ? -9.335 -6.061 6.187 1.00 91.56 88 ILE A C 1
ATOM 712 O O . ILE A 1 88 ? -10.435 -6.091 6.737 1.00 91.56 88 ILE A O 1
ATOM 716 N N . ALA A 1 89 ? -8.480 -7.086 6.248 1.00 88.81 89 ALA A N 1
ATOM 717 C CA . ALA A 1 89 ? -8.789 -8.320 6.970 1.00 88.81 89 ALA A CA 1
ATOM 718 C C . ALA A 1 89 ? -8.912 -8.091 8.487 1.00 88.81 89 ALA A C 1
ATOM 720 O O . ALA A 1 89 ? -9.825 -8.618 9.125 1.00 88.81 89 ALA A O 1
ATOM 721 N N . MET A 1 90 ? -8.030 -7.267 9.065 1.00 87.38 90 MET A N 1
ATOM 722 C CA . MET A 1 90 ? -8.097 -6.904 10.486 1.00 87.38 90 MET A CA 1
ATOM 723 C C . MET A 1 90 ? -9.354 -6.085 10.815 1.00 87.38 90 MET A C 1
ATOM 725 O O . MET A 1 90 ? -10.002 -6.327 11.831 1.00 87.38 90 MET A O 1
ATOM 729 N N . GLU A 1 91 ? -9.729 -5.151 9.940 1.00 87.88 91 GLU A N 1
ATOM 730 C CA . GLU A 1 91 ? -10.930 -4.319 10.083 1.00 87.88 91 GLU A CA 1
ATOM 731 C C . GLU A 1 91 ? -12.223 -5.138 9.975 1.00 87.88 91 GLU A C 1
ATOM 733 O O . GLU A 1 91 ? -13.150 -4.944 10.761 1.00 87.88 91 GLU A O 1
ATOM 738 N N . GLU A 1 92 ? -12.280 -6.099 9.046 1.00 87.06 92 GLU A N 1
ATOM 739 C CA . GLU A 1 92 ? -13.417 -7.020 8.920 1.00 87.06 92 GLU A CA 1
ATOM 740 C C . GLU A 1 92 ? -13.649 -7.793 10.218 1.00 87.06 92 GLU A C 1
ATOM 742 O O . GLU A 1 92 ? -14.766 -7.843 10.735 1.00 87.06 92 GLU A O 1
ATOM 747 N N . LYS A 1 93 ? -12.579 -8.358 10.774 1.00 83.44 93 LYS A N 1
ATOM 748 C CA . LYS A 1 93 ? -12.630 -9.172 11.986 1.00 83.44 93 LYS A CA 1
ATOM 749 C C . LYS A 1 93 ? -12.961 -8.342 13.230 1.00 83.44 93 LYS A C 1
ATOM 751 O O . LYS A 1 93 ? -13.772 -8.770 14.052 1.00 83.44 93 LYS A O 1
ATOM 756 N N . ARG A 1 94 ? -12.442 -7.113 13.329 1.00 83.81 94 ARG A N 1
ATOM 757 C CA . ARG A 1 94 ? -12.805 -6.170 14.402 1.00 83.81 94 ARG A CA 1
ATOM 758 C C . ARG A 1 94 ? -14.291 -5.820 14.353 1.00 83.81 94 ARG A C 1
ATOM 760 O O . ARG A 1 94 ? -14.968 -5.840 15.375 1.00 83.81 94 ARG A O 1
ATOM 767 N N . ALA A 1 95 ? -14.829 -5.539 13.170 1.00 83.44 95 ALA A N 1
ATOM 768 C CA . ALA A 1 95 ? -16.249 -5.233 13.013 1.00 83.44 95 ALA A CA 1
ATOM 769 C C . ALA A 1 95 ? -17.178 -6.436 13.246 1.00 83.44 95 ALA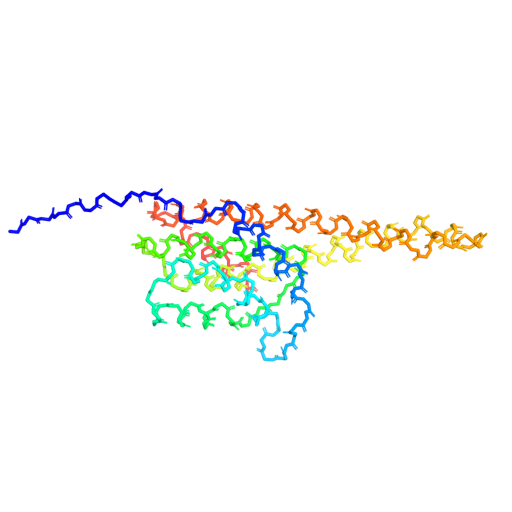 A C 1
ATOM 771 O O . ALA A 1 95 ? -18.346 -6.253 13.586 1.00 83.44 95 ALA A O 1
ATOM 772 N N . GLN A 1 96 ? -16.669 -7.664 13.115 1.00 83.00 96 GLN A N 1
ATOM 773 C CA . GLN A 1 96 ? -17.366 -8.886 13.534 1.00 83.00 96 GLN A CA 1
ATOM 774 C C . GLN A 1 96 ? -17.400 -9.069 15.066 1.00 83.00 96 GLN A C 1
ATOM 776 O O . GLN A 1 96 ? -17.995 -10.031 15.550 1.00 83.00 96 GLN A O 1
ATOM 781 N N . GLY A 1 97 ? -16.816 -8.143 15.835 1.00 75.50 97 GLY A N 1
ATOM 782 C CA . GLY A 1 97 ? -16.831 -8.149 17.298 1.00 75.50 97 GLY A CA 1
ATOM 783 C C . GLY A 1 97 ? -15.653 -8.887 17.930 1.00 75.50 97 GLY A C 1
ATOM 784 O O . GLY A 1 97 ? -15.719 -9.219 19.111 1.00 75.50 97 GLY A O 1
ATOM 785 N N . GLN A 1 98 ? -14.593 -9.166 17.165 1.00 78.44 98 GLN A N 1
ATOM 786 C CA . GLN A 1 98 ? -13.355 -9.702 17.722 1.00 78.44 98 GLN A CA 1
ATOM 787 C C . GLN A 1 98 ? -12.553 -8.601 18.422 1.00 78.44 98 GLN A C 1
ATOM 789 O O . GLN A 1 98 ? -12.479 -7.473 17.930 1.00 78.44 98 GLN A O 1
ATOM 794 N N . ASP A 1 99 ? -11.926 -8.947 19.548 1.00 75.75 99 ASP A N 1
ATOM 795 C CA . ASP A 1 99 ? -11.140 -8.024 20.373 1.00 75.75 99 ASP A CA 1
ATOM 796 C C . ASP A 1 99 ? -9.755 -7.766 19.758 1.00 75.75 99 ASP A C 1
ATOM 798 O O . ASP A 1 99 ? -8.721 -8.255 20.211 1.00 75.75 99 ASP A O 1
ATOM 802 N N . ILE A 1 100 ? -9.751 -7.055 18.631 1.00 77.81 100 ILE A N 1
ATOM 803 C CA . ILE A 1 100 ? -8.537 -6.616 17.946 1.00 77.81 100 ILE A CA 1
ATOM 804 C C . ILE A 1 100 ? -8.280 -5.174 18.372 1.00 77.81 100 ILE A C 1
ATOM 806 O O . ILE A 1 100 ? -9.058 -4.313 17.960 1.00 77.81 100 ILE A O 1
ATOM 810 N N . PRO A 1 101 ? -7.215 -4.873 19.135 1.00 77.69 101 PRO A N 1
ATOM 811 C CA . PRO A 1 101 ? -6.907 -3.509 19.556 1.00 77.69 101 PRO A CA 1
ATOM 812 C C . PRO A 1 101 ? -6.590 -2.607 18.356 1.00 77.69 101 PRO A C 1
ATOM 814 O O . PRO A 1 101 ? -6.056 -3.054 17.338 1.00 77.69 101 PRO A O 1
ATOM 817 N N . GLU A 1 102 ? -6.936 -1.324 18.459 1.00 81.00 102 GLU A N 1
ATOM 818 C CA . GLU A 1 102 ? -6.739 -0.366 17.357 1.00 81.00 102 GLU A CA 1
ATOM 819 C C . GLU A 1 102 ? -5.247 -0.156 17.089 1.00 81.00 102 GLU A C 1
ATOM 821 O O . GLU A 1 102 ? -4.792 -0.090 15.946 1.00 81.00 102 GLU A O 1
ATOM 826 N N . GLU A 1 103 ? -4.475 -0.177 18.167 1.00 79.69 103 GLU A N 1
ATOM 827 C CA . GLU A 1 103 ? -3.027 -0.088 18.199 1.00 79.69 103 GLU A CA 1
ATOM 828 C C . GLU A 1 103 ? -2.371 -1.243 17.440 1.00 79.69 103 GLU A C 1
ATOM 830 O O . GLU A 1 103 ? -1.306 -1.053 16.861 1.00 79.69 103 GLU A O 1
ATOM 835 N N . ALA A 1 104 ? -2.995 -2.426 17.375 1.00 80.81 104 ALA A N 1
ATOM 836 C CA . ALA A 1 104 ? -2.470 -3.527 16.568 1.00 80.81 104 ALA A CA 1
ATOM 837 C C . ALA A 1 104 ? -2.636 -3.263 15.067 1.00 80.81 104 ALA A C 1
ATOM 839 O O . ALA A 1 104 ? -1.741 -3.597 14.288 1.00 80.81 104 ALA A O 1
ATOM 840 N N . ILE A 1 105 ? -3.742 -2.640 14.647 1.00 83.62 105 ILE A N 1
ATOM 841 C CA . ILE A 1 105 ? -3.973 -2.276 13.240 1.00 83.62 105 ILE A CA 1
ATOM 842 C C . ILE A 1 105 ? -2.981 -1.187 12.824 1.00 83.62 105 ILE A C 1
ATOM 844 O O . ILE A 1 105 ? -2.279 -1.330 11.820 1.00 83.62 105 ILE A O 1
ATOM 848 N N . VAL A 1 106 ? -2.884 -0.124 13.625 1.00 85.50 106 VAL A N 1
ATOM 849 C CA . VAL A 1 106 ? -1.958 0.987 13.374 1.00 85.50 106 VAL A CA 1
ATOM 850 C C . VAL A 1 106 ? -0.507 0.513 13.458 1.00 85.50 106 VAL A C 1
ATOM 852 O O . VAL A 1 106 ? 0.274 0.809 12.561 1.00 85.50 106 VAL A O 1
ATOM 855 N N . GLY A 1 107 ? -0.156 -0.282 14.469 1.00 82.56 107 GLY A N 1
ATOM 856 C CA . GLY A 1 107 ? 1.188 -0.827 14.666 1.00 82.56 107 GLY A CA 1
ATOM 857 C C . GLY A 1 107 ? 1.629 -1.772 13.549 1.00 82.56 107 GLY A C 1
ATOM 858 O O . GLY A 1 107 ? 2.783 -1.739 13.136 1.00 82.56 107 GLY A O 1
ATOM 859 N N . THR A 1 108 ? 0.712 -2.568 12.991 1.00 83.81 108 THR A N 1
ATOM 860 C CA . THR A 1 108 ? 1.008 -3.399 11.812 1.00 83.81 108 THR A CA 1
ATOM 861 C C . THR A 1 108 ? 1.290 -2.524 10.591 1.00 83.81 108 THR A C 1
ATOM 863 O O . THR A 1 108 ? 2.244 -2.767 9.856 1.00 83.81 108 THR A O 1
ATOM 866 N N . LYS A 1 109 ? 0.499 -1.464 10.392 1.00 85.25 109 LYS A N 1
ATOM 867 C CA . LYS A 1 109 ? 0.687 -0.508 9.295 1.00 85.25 109 LYS A CA 1
ATOM 868 C C . LYS A 1 109 ? 2.028 0.226 9.408 1.00 85.25 109 LYS A C 1
ATOM 870 O O . LYS A 1 109 ? 2.785 0.253 8.440 1.00 85.25 109 LYS A O 1
ATOM 875 N N . THR A 1 110 ? 2.341 0.789 10.573 1.00 84.31 110 THR A N 1
ATOM 876 C CA . THR A 1 110 ? 3.578 1.557 10.794 1.00 84.31 110 THR A CA 1
ATOM 877 C C . THR A 1 110 ? 4.816 0.670 10.875 1.00 84.31 110 THR A C 1
ATOM 879 O O . THR A 1 110 ? 5.868 1.060 10.381 1.00 84.31 110 THR A O 1
ATOM 882 N N . GLY A 1 111 ? 4.703 -0.538 11.431 1.00 84.00 111 GLY A N 1
ATOM 883 C CA . GLY A 1 111 ? 5.809 -1.493 11.500 1.00 84.00 111 GLY A CA 1
ATOM 884 C C . GLY A 1 111 ? 6.202 -2.051 10.132 1.00 84.00 111 GLY A C 1
ATOM 885 O O . GLY A 1 111 ? 7.379 -2.293 9.876 1.00 84.00 111 GLY A O 1
ATOM 886 N N . LEU A 1 112 ? 5.236 -2.220 9.223 1.00 85.31 112 LEU A N 1
ATOM 887 C CA . LEU A 1 112 ? 5.500 -2.764 7.890 1.00 85.31 112 LEU A CA 1
ATOM 888 C C . LEU A 1 112 ? 5.871 -1.700 6.853 1.00 85.31 112 LEU A C 1
ATOM 890 O O . LEU A 1 112 ? 6.544 -2.043 5.883 1.00 85.31 112 LEU A O 1
ATOM 894 N N . MET A 1 113 ? 5.480 -0.430 7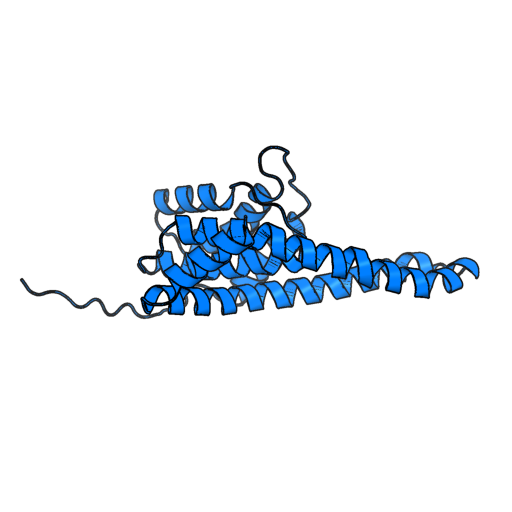.036 1.00 88.69 113 MET A N 1
ATOM 895 C CA . MET A 1 113 ? 5.657 0.600 5.999 1.00 88.69 113 MET A CA 1
ATOM 896 C C . MET A 1 113 ? 7.119 0.746 5.545 1.00 88.69 113 MET A C 1
ATOM 898 O O . MET A 1 113 ? 7.367 0.796 4.342 1.00 88.69 113 MET A O 1
ATOM 902 N N . GLY A 1 114 ? 8.079 0.726 6.480 1.00 86.06 114 GLY A N 1
ATOM 903 C CA . GLY A 1 114 ? 9.507 0.884 6.183 1.00 86.06 114 GLY A CA 1
ATOM 904 C C . GLY A 1 114 ? 10.147 -0.356 5.557 1.00 86.06 114 GLY A C 1
ATOM 905 O O . GLY A 1 114 ? 10.834 -0.253 4.544 1.00 86.06 114 GLY A O 1
ATOM 906 N N . ALA A 1 115 ? 9.883 -1.542 6.114 1.00 86.19 115 ALA A N 1
ATOM 907 C CA . ALA A 1 115 ? 10.434 -2.793 5.590 1.00 86.19 115 ALA A CA 1
ATOM 908 C C . ALA A 1 115 ? 9.920 -3.090 4.171 1.00 86.19 115 ALA A C 1
ATOM 910 O O . ALA A 1 115 ? 10.697 -3.436 3.283 1.00 86.19 115 ALA A O 1
ATOM 911 N N . VAL A 1 116 ? 8.616 -2.903 3.943 1.00 88.12 116 VAL A N 1
ATOM 912 C CA . VAL A 1 116 ? 7.997 -3.099 2.626 1.00 88.12 116 VAL A CA 1
ATOM 913 C C . VAL A 1 116 ? 8.470 -2.035 1.631 1.00 88.12 116 VAL A C 1
ATOM 915 O O . VAL A 1 116 ? 8.695 -2.370 0.469 1.00 88.12 116 VAL A O 1
ATOM 918 N N . ALA A 1 117 ? 8.697 -0.793 2.081 1.00 89.19 117 ALA A N 1
ATOM 919 C CA . ALA A 1 117 ? 9.276 0.254 1.237 1.00 89.19 117 ALA A CA 1
ATOM 920 C C . ALA A 1 117 ? 10.673 -0.135 0.748 1.00 89.19 117 ALA A C 1
ATOM 922 O O . ALA A 1 117 ? 10.907 -0.151 -0.454 1.00 89.19 117 ALA A O 1
ATOM 923 N N . GLY A 1 118 ? 11.568 -0.539 1.655 1.00 85.00 118 GLY A N 1
ATOM 924 C CA . GLY A 1 118 ? 12.938 -0.909 1.291 1.00 85.00 118 GLY A CA 1
ATOM 925 C C . GLY A 1 118 ? 13.008 -2.072 0.297 1.00 85.00 118 GLY A C 1
ATOM 926 O O . GLY A 1 118 ? 13.811 -2.041 -0.638 1.00 85.00 118 GLY A O 1
ATOM 927 N N . ILE A 1 119 ? 12.138 -3.076 0.455 1.00 85.75 119 ILE A N 1
ATOM 928 C CA . ILE A 1 119 ? 12.038 -4.197 -0.491 1.00 85.75 119 ILE A CA 1
ATOM 929 C C . ILE A 1 119 ? 11.539 -3.705 -1.853 1.00 85.75 119 ILE A C 1
ATOM 931 O O . ILE A 1 119 ? 12.190 -3.967 -2.866 1.00 85.75 119 ILE A O 1
ATOM 935 N N . GLY A 1 120 ? 10.420 -2.975 -1.879 1.00 86.56 120 GLY A N 1
ATOM 936 C CA . GLY A 1 120 ? 9.826 -2.500 -3.126 1.00 86.56 120 GLY A CA 1
ATOM 937 C C . GLY A 1 120 ? 10.728 -1.534 -3.886 1.00 86.56 120 GLY A C 1
ATOM 938 O O . GLY A 1 120 ? 10.864 -1.646 -5.100 1.00 86.56 120 GLY A O 1
ATOM 939 N N . ASP A 1 121 ? 11.425 -0.643 -3.183 1.00 90.19 121 ASP A N 1
ATOM 940 C CA . ASP A 1 121 ? 12.340 0.305 -3.815 1.00 90.19 121 ASP A CA 1
ATOM 941 C C . ASP A 1 121 ? 13.567 -0.386 -4.408 1.00 90.19 121 ASP A C 1
ATOM 943 O O . ASP A 1 121 ? 14.023 -0.032 -5.496 1.00 90.19 121 ASP A O 1
ATOM 947 N N . THR A 1 122 ? 14.066 -1.431 -3.749 1.00 89.00 122 THR A N 1
ATOM 948 C CA . THR A 1 122 ? 15.195 -2.213 -4.264 1.00 89.00 122 THR A CA 1
ATOM 949 C C . THR A 1 122 ? 14.799 -3.046 -5.482 1.00 89.00 122 THR A C 1
ATOM 951 O O . THR A 1 122 ? 15.562 -3.125 -6.445 1.00 89.00 122 THR A O 1
ATOM 954 N N . ILE A 1 123 ? 13.622 -3.676 -5.454 1.00 87.69 123 ILE A N 1
ATOM 955 C CA . ILE A 1 123 ? 13.184 -4.591 -6.513 1.00 87.69 123 ILE A CA 1
ATOM 956 C C . ILE A 1 123 ? 12.642 -3.814 -7.712 1.00 87.69 123 ILE A C 1
ATOM 958 O O . ILE A 1 123 ? 13.151 -3.971 -8.819 1.00 87.69 123 ILE A O 1
ATOM 962 N N . ASP A 1 124 ? 11.663 -2.937 -7.521 1.00 88.38 124 ASP A N 1
ATOM 963 C CA . ASP A 1 124 ? 10.964 -2.319 -8.649 1.00 88.38 124 ASP A CA 1
ATOM 964 C C . ASP A 1 124 ? 11.815 -1.206 -9.265 1.00 88.38 124 ASP A C 1
ATOM 966 O O . ASP A 1 124 ? 12.095 -1.205 -10.469 1.00 88.38 124 ASP A O 1
ATOM 970 N N . TRP A 1 125 ? 12.284 -0.279 -8.427 1.00 87.38 125 TRP A N 1
ATOM 971 C CA . TRP A 1 125 ? 13.061 0.875 -8.877 1.00 87.38 125 TRP A CA 1
ATOM 972 C C . TRP A 1 125 ? 14.551 0.555 -9.039 1.00 87.38 125 TRP A C 1
ATOM 974 O O . TRP A 1 125 ? 15.187 1.072 -9.957 1.00 87.38 125 TRP A O 1
ATOM 984 N N . GLY A 1 126 ? 15.107 -0.306 -8.183 1.00 84.38 126 GLY A N 1
ATOM 985 C CA . GLY A 1 126 ? 16.529 -0.658 -8.187 1.00 84.38 126 GLY A CA 1
ATOM 986 C C . GLY A 1 126 ? 16.919 -1.803 -9.129 1.00 84.38 126 GLY A C 1
ATOM 987 O O . GLY A 1 126 ? 18.054 -1.825 -9.607 1.00 84.38 126 GLY A O 1
ATOM 988 N N . MET A 1 127 ? 16.009 -2.734 -9.432 1.00 89.75 127 MET A N 1
ATOM 989 C CA . MET A 1 127 ? 16.308 -3.919 -10.246 1.00 89.75 127 MET A CA 1
ATOM 990 C C . MET A 1 127 ? 15.482 -3.965 -11.535 1.00 89.75 127 MET A C 1
ATOM 992 O O . MET A 1 127 ? 16.060 -3.934 -12.624 1.00 89.75 127 MET A O 1
ATOM 996 N N . TRP A 1 128 ? 14.151 -4.023 -11.447 1.00 86.06 128 TRP A N 1
ATOM 997 C CA . TRP A 1 128 ? 13.282 -4.215 -12.609 1.00 86.06 128 TRP A CA 1
ATOM 998 C C . TRP A 1 128 ? 13.412 -3.085 -13.624 1.00 86.06 128 TRP A C 1
ATOM 1000 O O . TRP A 1 128 ? 13.676 -3.349 -14.800 1.00 86.06 128 TRP A O 1
ATOM 1010 N N . LEU A 1 129 ? 13.268 -1.832 -13.185 1.00 89.06 129 LEU A N 1
ATOM 1011 C CA . LEU A 1 129 ? 13.328 -0.685 -14.086 1.00 89.06 129 LEU A CA 1
ATOM 1012 C C . LEU A 1 129 ? 14.689 -0.580 -14.815 1.00 89.06 129 LEU A C 1
ATOM 1014 O O . LEU A 1 129 ? 14.676 -0.501 -16.049 1.00 89.06 129 LEU A O 1
ATOM 1018 N N . PRO A 1 130 ? 15.859 -0.646 -14.142 1.00 89.88 130 PRO A N 1
ATOM 1019 C CA . PRO A 1 130 ? 17.155 -0.621 -14.821 1.00 89.88 130 PRO A CA 1
ATOM 1020 C C . PRO A 1 130 ? 17.370 -1.790 -15.783 1.00 89.88 130 PRO A C 1
ATOM 1022 O O . PRO A 1 130 ? 17.873 -1.575 -16.887 1.00 89.88 130 PRO A O 1
ATOM 1025 N N . ILE A 1 131 ? 16.965 -3.012 -15.410 1.00 90.12 131 ILE A N 1
ATOM 1026 C CA . ILE A 1 131 ? 17.085 -4.187 -16.284 1.00 90.12 131 ILE A CA 1
ATOM 1027 C C . ILE A 1 131 ? 16.264 -3.975 -17.552 1.00 90.12 131 ILE A C 1
ATOM 1029 O O . ILE A 1 131 ? 16.806 -4.098 -18.652 1.00 90.12 131 ILE A O 1
ATOM 1033 N N . ILE A 1 132 ? 14.990 -3.597 -17.420 1.00 89.62 132 ILE A N 1
ATOM 1034 C CA . ILE A 1 132 ? 14.113 -3.366 -18.568 1.00 89.62 132 ILE A CA 1
ATOM 1035 C C . ILE A 1 132 ? 14.709 -2.263 -19.449 1.00 89.62 132 ILE A C 1
ATOM 1037 O O . ILE A 1 132 ? 14.924 -2.488 -20.636 1.00 89.62 132 ILE A O 1
ATOM 1041 N N . LEU A 1 133 ? 15.075 -1.106 -18.892 1.00 90.25 133 LEU A N 1
ATOM 1042 C CA . LEU A 1 133 ? 15.681 -0.023 -19.674 1.00 90.25 133 LEU A CA 1
ATOM 1043 C C . LEU A 1 133 ? 16.966 -0.468 -20.392 1.00 90.25 133 LEU A C 1
ATOM 1045 O O . LEU A 1 133 ? 17.138 -0.168 -21.575 1.00 90.25 133 LEU A O 1
ATOM 1049 N N . SER A 1 134 ? 17.835 -1.237 -19.729 1.00 90.25 134 SER A N 1
ATOM 1050 C CA . SER A 1 134 ? 19.096 -1.719 -20.311 1.00 90.25 134 SER A CA 1
ATOM 1051 C C . SER A 1 134 ? 18.898 -2.592 -21.556 1.00 90.25 134 SER A C 1
ATOM 1053 O O . SER A 1 134 ? 19.677 -2.487 -22.505 1.00 90.25 134 SER A O 1
ATOM 1055 N N . LEU A 1 135 ? 17.821 -3.384 -21.602 1.00 90.00 135 LEU A N 1
ATOM 1056 C CA . LEU A 1 135 ? 17.481 -4.234 -22.746 1.00 90.00 135 LEU A CA 1
ATOM 1057 C C . LEU A 1 135 ? 17.013 -3.418 -23.960 1.00 90.00 135 LEU A C 1
ATOM 1059 O O . LEU A 1 135 ? 17.261 -3.806 -25.103 1.00 90.00 135 LEU A O 1
ATOM 1063 N N . PHE A 1 136 ? 16.363 -2.274 -23.731 1.00 90.62 136 PHE A N 1
ATOM 1064 C CA . PHE A 1 136 ? 15.791 -1.449 -24.799 1.00 90.62 136 PHE A CA 1
ATOM 1065 C C . PHE A 1 136 ? 16.694 -0.296 -25.256 1.00 90.62 136 PHE A C 1
ATOM 1067 O O . PHE A 1 136 ? 16.540 0.166 -26.387 1.00 90.62 136 PHE A O 1
ATOM 1074 N N . ILE A 1 137 ? 17.689 0.124 -24.467 1.00 90.00 137 ILE A N 1
ATOM 1075 C CA . ILE A 1 137 ? 18.675 1.145 -24.875 1.00 90.00 137 ILE A CA 1
ATOM 1076 C C . ILE A 1 137 ? 19.350 0.816 -26.227 1.00 90.00 137 ILE A C 1
ATOM 1078 O O . ILE A 1 137 ? 19.427 1.706 -27.080 1.00 90.00 137 ILE A O 1
ATOM 1082 N N . PRO A 1 138 ? 19.813 -0.423 -26.502 1.00 89.31 138 PRO A N 1
ATOM 1083 C CA . PRO A 1 138 ? 20.402 -0.763 -27.799 1.00 89.31 138 PRO A CA 1
ATOM 1084 C C . PRO A 1 138 ? 19.415 -0.648 -28.967 1.00 89.31 138 PRO A C 1
ATOM 1086 O O . PRO A 1 138 ? 19.811 -0.283 -30.074 1.00 89.31 138 PRO A O 1
ATOM 1089 N N . LEU A 1 139 ? 18.134 -0.945 -28.732 1.00 88.31 139 LEU A N 1
ATOM 1090 C CA . LEU A 1 139 ? 17.069 -0.820 -29.730 1.00 88.31 139 LEU A CA 1
ATOM 1091 C C . LEU A 1 139 ? 16.728 0.654 -29.994 1.00 88.31 139 LEU A C 1
ATOM 1093 O O . LEU A 1 139 ? 16.559 1.040 -31.150 1.00 88.31 139 LEU A O 1
ATOM 1097 N N . ALA A 1 140 ? 16.718 1.488 -28.950 1.00 89.00 140 ALA A N 1
ATOM 1098 C CA . ALA A 1 140 ? 16.531 2.933 -29.067 1.00 89.00 140 ALA A CA 1
ATOM 1099 C C . ALA A 1 140 ? 17.669 3.587 -29.864 1.00 89.00 140 ALA A C 1
ATOM 1101 O O . ALA A 1 140 ? 17.415 4.386 -30.763 1.00 89.00 140 ALA A O 1
ATOM 1102 N N . LYS A 1 141 ? 18.925 3.183 -29.615 1.00 89.69 141 LYS A N 1
ATOM 1103 C CA . LYS A 1 141 ? 20.100 3.663 -30.371 1.00 89.69 141 LYS A CA 1
ATOM 1104 C C . LYS A 1 141 ? 20.027 3.358 -31.871 1.00 89.69 141 LYS A C 1
ATOM 1106 O O . LYS A 1 141 ? 20.620 4.083 -32.660 1.00 89.69 141 LYS A O 1
ATOM 1111 N N . LYS A 1 142 ? 19.296 2.312 -32.271 1.00 90.62 142 LYS A N 1
ATOM 1112 C CA . LYS A 1 142 ? 19.051 1.956 -33.680 1.00 90.62 142 LYS A CA 1
ATOM 1113 C C . LYS A 1 142 ? 17.897 2.745 -34.320 1.00 90.62 142 LYS A C 1
ATOM 1115 O O . LYS A 1 142 ? 17.541 2.460 -35.457 1.00 90.62 142 LYS A O 1
ATOM 1120 N N . GLY A 1 143 ? 17.301 3.705 -33.608 1.00 87.06 143 GLY A N 1
ATOM 1121 C CA . GLY A 1 143 ? 16.198 4.532 -34.105 1.00 87.06 143 GLY A CA 1
ATOM 1122 C C . GLY A 1 143 ? 14.820 3.866 -34.037 1.00 87.06 143 GLY A C 1
ATOM 1123 O O . GLY A 1 143 ? 13.878 4.349 -34.660 1.00 87.06 143 GLY A O 1
ATOM 1124 N N . ASN A 1 144 ? 14.668 2.760 -33.298 1.00 87.75 144 ASN A N 1
ATOM 1125 C CA . ASN A 1 144 ? 13.378 2.086 -33.171 1.00 87.75 144 ASN A CA 1
ATOM 1126 C C . ASN A 1 144 ? 12.479 2.791 -32.138 1.00 87.75 144 ASN A C 1
ATOM 1128 O O . ASN A 1 144 ? 12.733 2.711 -30.936 1.00 87.75 144 ASN A O 1
ATOM 1132 N N . GLY A 1 145 ? 11.388 3.415 -32.597 1.00 84.75 145 GLY A N 1
ATOM 1133 C CA . GLY A 1 145 ? 10.416 4.102 -31.735 1.00 84.75 145 GLY A CA 1
ATOM 1134 C C . GLY A 1 145 ? 9.729 3.203 -30.695 1.00 84.75 145 GLY A C 1
ATOM 1135 O O . GLY A 1 145 ? 9.332 3.688 -29.636 1.00 84.75 145 GLY A O 1
ATOM 1136 N N . ILE A 1 146 ? 9.662 1.884 -30.926 1.00 86.94 146 ILE A N 1
ATOM 1137 C CA . ILE A 1 146 ? 9.104 0.913 -29.965 1.00 86.94 146 ILE A CA 1
ATOM 1138 C C . ILE A 1 146 ? 9.904 0.915 -28.658 1.00 86.94 146 ILE A C 1
ATOM 1140 O O . ILE A 1 146 ? 9.332 0.733 -27.585 1.00 86.94 146 ILE A O 1
ATOM 1144 N N . ALA A 1 147 ? 11.209 1.187 -28.722 1.00 86.38 147 ALA A N 1
ATOM 1145 C CA . ALA A 1 147 ? 12.073 1.218 -27.548 1.00 86.38 147 ALA A CA 1
ATOM 1146 C C . ALA A 1 147 ? 11.760 2.372 -26.577 1.00 86.38 147 ALA A C 1
ATOM 1148 O O . ALA A 1 147 ? 12.219 2.329 -25.441 1.00 86.38 147 ALA A O 1
ATOM 1149 N N . GLY A 1 148 ? 10.973 3.375 -26.989 1.00 85.06 148 GLY A N 1
ATOM 1150 C CA . GLY A 1 148 ? 10.497 4.437 -26.097 1.00 85.06 148 GLY A CA 1
ATOM 1151 C C . GLY A 1 148 ? 9.248 4.063 -25.291 1.00 85.06 148 GLY A C 1
ATOM 1152 O O . GLY A 1 148 ? 9.071 4.550 -24.182 1.00 85.06 148 GLY A O 1
ATOM 1153 N N . ILE A 1 149 ? 8.390 3.184 -25.823 1.00 88.75 149 ILE A N 1
ATOM 1154 C CA . ILE A 1 149 ? 7.082 2.855 -25.223 1.00 88.75 149 ILE A CA 1
ATOM 1155 C C . ILE A 1 149 ? 7.107 1.482 -24.543 1.00 88.75 149 ILE A C 1
ATOM 1157 O O . ILE A 1 149 ? 6.542 1.306 -23.462 1.00 88.75 149 ILE A O 1
ATOM 1161 N N . ALA A 1 150 ? 7.777 0.503 -25.153 1.00 90.94 150 ALA A N 1
ATOM 1162 C CA . ALA A 1 150 ? 7.796 -0.873 -24.668 1.00 90.94 150 ALA A CA 1
ATOM 1163 C C . ALA A 1 150 ? 8.344 -1.028 -23.234 1.00 90.94 150 ALA A C 1
ATOM 1165 O O . ALA A 1 150 ? 7.697 -1.737 -22.463 1.00 90.94 150 ALA A O 1
ATOM 1166 N N . PRO A 1 151 ? 9.443 -0.359 -22.817 1.00 90.19 151 PRO A N 1
ATOM 1167 C CA . PRO A 1 151 ? 9.940 -0.457 -21.441 1.00 90.19 151 PRO A CA 1
ATOM 1168 C C . PRO A 1 151 ? 8.892 -0.073 -20.399 1.00 90.19 151 PRO A C 1
ATOM 1170 O O . PRO A 1 151 ? 8.697 -0.782 -19.416 1.00 90.19 151 PRO A O 1
ATOM 1173 N N . TRP A 1 152 ? 8.189 1.034 -20.644 1.00 89.50 152 TRP A N 1
ATOM 1174 C CA . TRP A 1 152 ? 7.187 1.561 -19.727 1.00 89.50 152 TRP A CA 1
ATOM 1175 C C . TRP A 1 152 ? 5.958 0.654 -19.658 1.00 89.50 152 TRP A C 1
ATOM 1177 O O . TRP A 1 152 ? 5.484 0.342 -18.570 1.00 89.50 152 TRP A O 1
ATOM 1187 N N . MET A 1 153 ? 5.492 0.155 -20.807 1.00 92.62 153 MET A N 1
ATOM 1188 C CA . MET A 1 153 ? 4.381 -0.799 -20.861 1.00 92.62 153 MET A CA 1
ATOM 1189 C C . MET A 1 153 ? 4.702 -2.104 -20.126 1.00 92.62 153 MET A C 1
ATOM 1191 O O . MET A 1 153 ? 3.862 -2.609 -19.386 1.00 92.62 153 MET A O 1
ATOM 1195 N N . ILE A 1 154 ? 5.913 -2.642 -20.303 1.00 92.50 154 ILE A N 1
ATOM 1196 C CA . ILE A 1 154 ? 6.348 -3.861 -19.609 1.00 92.50 154 ILE A CA 1
ATOM 1197 C C . ILE A 1 154 ? 6.416 -3.607 -18.104 1.00 92.50 154 ILE A C 1
ATOM 1199 O O . ILE A 1 154 ? 5.849 -4.379 -17.336 1.00 92.50 154 ILE A O 1
ATOM 1203 N N . PHE A 1 155 ? 7.049 -2.509 -17.686 1.00 91.38 155 PHE A N 1
ATOM 1204 C CA . PHE A 1 155 ? 7.172 -2.160 -16.273 1.00 91.38 155 PHE A CA 1
ATOM 1205 C C . PHE A 1 155 ? 5.804 -1.951 -15.607 1.00 91.38 155 PHE A C 1
ATOM 1207 O O . PHE A 1 155 ? 5.560 -2.469 -14.520 1.00 91.38 155 PHE A O 1
ATOM 1214 N N . MET A 1 156 ? 4.869 -1.282 -16.288 1.00 91.88 156 MET A N 1
ATOM 1215 C CA . MET A 1 156 ? 3.493 -1.110 -15.814 1.00 91.88 156 MET A CA 1
ATOM 1216 C C . MET A 1 156 ? 2.773 -2.454 -15.643 1.00 91.88 156 MET A C 1
ATOM 1218 O O . MET A 1 156 ? 2.082 -2.658 -14.651 1.00 91.88 156 MET A O 1
ATOM 1222 N N . VAL A 1 157 ? 2.917 -3.382 -16.594 1.00 92.56 157 VAL A N 1
ATOM 1223 C CA . VAL A 1 157 ? 2.266 -4.700 -16.512 1.00 92.56 157 VAL A CA 1
ATOM 1224 C C . VAL A 1 157 ? 2.849 -5.535 -15.371 1.00 92.56 157 VAL A C 1
ATOM 1226 O O . VAL A 1 157 ? 2.083 -6.144 -14.627 1.00 92.56 157 VAL A O 1
ATOM 1229 N N . VAL A 1 158 ? 4.176 -5.539 -15.204 1.00 90.50 158 VAL A N 1
ATOM 1230 C CA . VAL A 1 158 ? 4.862 -6.246 -14.107 1.00 90.50 158 VAL A CA 1
ATOM 1231 C C . VAL A 1 158 ? 4.382 -5.724 -12.754 1.00 90.50 158 VAL A C 1
ATOM 1233 O O . VAL A 1 158 ? 3.812 -6.488 -11.975 1.00 90.50 158 VAL A O 1
ATOM 1236 N N . THR A 1 159 ? 4.481 -4.414 -12.537 1.00 91.19 159 THR A N 1
ATOM 1237 C CA . THR A 1 159 ? 4.097 -3.779 -11.268 1.00 91.19 159 THR A CA 1
ATOM 1238 C C . THR A 1 159 ? 2.596 -3.904 -10.975 1.00 91.19 159 THR A C 1
ATOM 1240 O O . THR A 1 159 ? 2.195 -4.092 -9.826 1.00 91.19 159 THR A O 1
ATOM 1243 N N . LEU A 1 160 ? 1.733 -3.895 -11.999 1.00 93.12 160 LEU A N 1
ATOM 1244 C CA . LEU A 1 160 ? 0.295 -4.129 -11.829 1.00 93.12 160 LEU A CA 1
ATOM 1245 C C . LEU A 1 160 ? 0.002 -5.561 -11.359 1.00 93.12 160 LEU A C 1
ATOM 1247 O O . LEU A 1 160 ? -0.819 -5.757 -10.458 1.00 93.12 160 LEU A O 1
ATOM 1251 N N . MET A 1 161 ? 0.665 -6.563 -11.945 1.00 92.06 161 MET A N 1
ATOM 1252 C CA . MET A 1 161 ? 0.518 -7.963 -11.527 1.00 92.06 161 MET A CA 1
ATOM 1253 C C . MET A 1 161 ? 1.059 -8.190 -10.114 1.00 92.06 161 MET A C 1
ATOM 1255 O O . MET A 1 161 ? 0.396 -8.846 -9.307 1.00 92.06 161 MET A O 1
ATOM 1259 N N . GLU A 1 162 ? 2.226 -7.622 -9.804 1.00 91.19 162 GLU A N 1
ATOM 1260 C CA . GLU A 1 162 ? 2.838 -7.678 -8.474 1.00 91.19 162 GLU A CA 1
ATOM 1261 C C . GLU A 1 162 ? 1.915 -7.054 -7.426 1.00 91.19 162 GLU A C 1
ATOM 1263 O O . GLU A 1 162 ? 1.563 -7.715 -6.449 1.00 91.19 162 GLU A O 1
ATOM 1268 N N . SER A 1 163 ? 1.422 -5.836 -7.667 1.00 92.94 163 SER A N 1
ATOM 1269 C CA . SER A 1 163 ? 0.492 -5.161 -6.759 1.00 92.94 163 SER A CA 1
ATOM 1270 C C . SER A 1 163 ? -0.798 -5.955 -6.550 1.00 92.94 163 SER A C 1
ATOM 1272 O O . SER A 1 163 ? -1.265 -6.108 -5.420 1.00 92.94 163 SER A O 1
ATOM 1274 N N . TYR A 1 164 ? -1.382 -6.503 -7.620 1.00 92.75 164 TYR A N 1
ATOM 1275 C CA . TYR A 1 164 ? -2.589 -7.320 -7.508 1.00 92.75 164 TYR A CA 1
ATOM 1276 C C . TYR A 1 164 ? -2.350 -8.546 -6.625 1.00 92.75 164 TYR A C 1
ATOM 1278 O O . TYR A 1 164 ? -3.149 -8.840 -5.729 1.00 92.75 164 TYR A O 1
ATOM 1286 N N . PHE A 1 165 ? -1.251 -9.263 -6.862 1.00 92.00 165 PHE A N 1
ATOM 1287 C CA . PHE A 1 165 ? -0.902 -10.450 -6.095 1.00 92.00 165 PHE A CA 1
ATOM 1288 C C . PHE A 1 165 ? -0.635 -10.109 -4.626 1.00 92.00 165 PHE A C 1
ATOM 1290 O O . PHE A 1 165 ? -1.199 -10.753 -3.738 1.00 92.00 165 PHE A O 1
ATOM 1297 N N . LEU A 1 166 ? 0.156 -9.067 -4.367 1.00 91.75 166 LEU A N 1
ATOM 1298 C CA . LEU A 1 166 ? 0.525 -8.632 -3.023 1.00 91.75 166 LEU A CA 1
ATOM 1299 C C . LEU A 1 166 ? -0.679 -8.142 -2.223 1.00 91.75 166 LEU A C 1
ATOM 1301 O O . LEU A 1 166 ? -0.793 -8.489 -1.052 1.00 91.75 166 LEU A O 1
ATOM 1305 N N . PHE A 1 167 ? -1.634 -7.446 -2.836 1.00 92.75 167 PHE A N 1
ATOM 1306 C CA . PHE A 1 167 ? -2.851 -7.019 -2.142 1.00 92.75 167 PHE A CA 1
ATOM 1307 C C . PHE A 1 167 ? -3.711 -8.204 -1.680 1.00 92.75 167 PHE A C 1
ATOM 1309 O O . PHE A 1 167 ? -4.174 -8.251 -0.537 1.00 92.75 167 PHE A O 1
ATOM 1316 N N . HIS A 1 168 ? -3.906 -9.203 -2.547 1.00 89.88 168 HIS A N 1
ATOM 1317 C CA . HIS A 1 168 ? -4.676 -10.403 -2.199 1.00 89.88 168 HIS A CA 1
ATOM 1318 C C . HIS A 1 168 ? -3.927 -11.295 -1.202 1.00 89.88 168 HIS A C 1
ATOM 1320 O O . HIS A 1 168 ? -4.546 -11.878 -0.307 1.00 89.88 168 HIS A O 1
ATOM 1326 N N . LEU A 1 169 ? -2.601 -11.385 -1.330 1.00 89.38 169 LEU A N 1
ATOM 1327 C CA . LEU A 1 169 ? -1.745 -12.052 -0.356 1.00 89.38 169 LEU A CA 1
ATOM 1328 C C . LEU A 1 169 ? -1.801 -11.343 0.999 1.00 89.38 169 LEU A C 1
ATOM 1330 O O . LEU A 1 169 ? -1.884 -12.010 2.026 1.00 89.38 169 LEU A O 1
ATOM 1334 N N . GLY A 1 170 ? -1.810 -10.011 1.001 1.00 88.44 170 GLY A N 1
ATOM 1335 C CA . GLY A 1 170 ? -1.961 -9.177 2.184 1.00 88.44 170 GLY A CA 1
ATOM 1336 C C . GLY A 1 170 ? -3.257 -9.483 2.920 1.00 88.44 170 GLY A C 1
ATOM 1337 O O . GLY A 1 170 ? -3.222 -9.781 4.108 1.00 88.44 170 GLY A O 1
ATOM 1338 N N . TYR A 1 171 ? -4.390 -9.536 2.217 1.00 89.25 171 TYR A N 1
ATOM 1339 C CA . TYR A 1 171 ? -5.667 -9.913 2.836 1.00 89.25 171 TYR A CA 1
ATOM 1340 C C . TYR A 1 171 ? -5.610 -11.300 3.498 1.00 89.25 171 TYR A C 1
ATOM 1342 O O . TYR A 1 171 ? -5.961 -11.441 4.668 1.00 89.25 171 TYR A O 1
ATOM 1350 N N . LYS A 1 172 ? -5.069 -12.310 2.805 1.00 86.62 172 LYS A N 1
ATOM 1351 C CA . LYS A 1 172 ? -4.919 -13.668 3.360 1.00 86.62 172 LYS A CA 1
ATOM 1352 C C . LYS A 1 172 ? -3.959 -13.717 4.561 1.00 86.62 172 LYS A C 1
ATOM 1354 O O . LYS A 1 172 ? -4.218 -14.409 5.542 1.00 86.62 172 LYS A O 1
ATOM 1359 N N . SER A 1 173 ? -2.846 -12.989 4.495 1.00 83.31 173 SER A N 1
ATOM 1360 C CA . SER A 1 173 ? -1.869 -12.893 5.589 1.00 83.31 173 SER A CA 1
ATOM 1361 C C . SER A 1 173 ? -2.418 -12.117 6.788 1.00 83.31 173 SER A C 1
ATOM 1363 O O . SER A 1 173 ? -2.064 -12.416 7.930 1.00 83.31 173 SER A O 1
ATOM 1365 N N . GLY A 1 174 ? -3.305 -11.150 6.546 1.00 81.38 174 GLY A N 1
ATOM 1366 C CA . GLY A 1 174 ? -4.045 -10.429 7.574 1.00 81.38 174 GLY A CA 1
ATOM 1367 C C . GLY A 1 174 ? -5.001 -11.348 8.328 1.00 81.38 174 GLY A C 1
ATOM 1368 O O . GLY A 1 174 ? -4.958 -11.364 9.554 1.00 81.38 174 GLY A O 1
ATOM 1369 N N . GLU A 1 175 ? -5.772 -12.188 7.623 1.00 81.44 175 GLU A N 1
ATOM 1370 C CA . GLU A 1 175 ? -6.624 -13.218 8.248 1.00 81.44 175 GLU A CA 1
ATOM 1371 C C . GLU A 1 175 ? -5.803 -14.130 9.179 1.00 81.44 175 GLU A C 1
ATOM 1373 O O . GLU A 1 175 ? -6.136 -14.278 10.354 1.00 81.44 175 GLU A O 1
ATOM 1378 N N . ALA A 1 176 ? -4.669 -14.652 8.699 1.00 80.44 176 ALA A N 1
ATOM 1379 C CA . ALA A 1 176 ? -3.792 -15.513 9.499 1.00 80.44 176 ALA A CA 1
ATOM 1380 C C . ALA A 1 176 ? -3.148 -14.784 10.696 1.00 80.44 176 ALA A C 1
ATOM 1382 O O . ALA A 1 176 ? -2.913 -15.378 11.751 1.00 80.44 176 ALA A O 1
ATOM 1383 N N . SER A 1 177 ? -2.840 -13.492 10.550 1.00 73.75 177 SER A N 1
ATOM 1384 C CA . SER A 1 177 ? -2.317 -12.667 11.647 1.00 73.75 177 SER A CA 1
ATOM 1385 C C . SER A 1 177 ? -3.371 -12.445 12.728 1.00 73.75 177 SER A C 1
ATOM 1387 O O . SER A 1 177 ? -3.055 -12.532 13.912 1.00 73.75 177 SER A O 1
ATOM 1389 N N . VAL A 1 178 ? -4.628 -12.231 12.334 1.00 70.06 178 VAL A N 1
ATOM 1390 C CA . VAL A 1 178 ? -5.756 -12.128 13.265 1.00 70.06 178 VAL A CA 1
ATOM 1391 C C . VAL A 1 178 ? -5.981 -13.444 14.003 1.00 70.06 178 VAL A C 1
ATOM 1393 O O . VAL A 1 178 ? -6.096 -13.436 15.223 1.00 70.06 178 VAL A O 1
ATOM 1396 N N . GLU A 1 179 ? -5.966 -14.584 13.312 1.00 74.25 179 GLU A N 1
ATOM 1397 C CA . GLU A 1 179 ? -6.087 -15.899 13.958 1.00 74.25 179 GLU A CA 1
ATOM 1398 C C . GLU A 1 179 ? -5.004 -16.114 15.026 1.00 74.25 179 GLU A C 1
ATOM 1400 O O . GLU A 1 179 ? -5.309 -16.535 16.142 1.00 74.25 179 GLU A O 1
ATOM 1405 N N . LYS A 1 180 ? -3.754 -15.736 14.724 1.00 70.81 180 LYS A N 1
ATOM 1406 C CA . LYS A 1 180 ? -2.634 -15.761 15.681 1.00 70.81 180 LYS A CA 1
ATOM 1407 C C . LYS A 1 180 ? -2.816 -14.803 16.861 1.00 70.81 180 LYS A C 1
ATOM 1409 O O . LYS A 1 180 ? -2.311 -15.083 17.953 1.00 70.81 180 LYS A O 1
ATOM 1414 N N . ILE A 1 181 ? -3.481 -13.667 16.640 1.00 62.88 181 ILE A N 1
ATOM 1415 C CA . ILE A 1 181 ? -3.814 -12.698 17.689 1.00 62.88 181 ILE A CA 1
ATOM 1416 C C . ILE A 1 181 ? -4.843 -13.292 18.653 1.00 62.88 181 ILE A C 1
ATOM 1418 O O . ILE A 1 181 ? -4.629 -13.281 19.865 1.00 62.88 181 ILE A O 1
ATOM 1422 N N . LEU A 1 182 ? -5.908 -13.886 18.116 1.00 64.19 182 LEU A N 1
ATOM 1423 C CA . LEU A 1 182 ? -6.986 -14.493 18.899 1.00 64.19 182 LEU A CA 1
ATOM 1424 C C . LEU A 1 182 ? -6.570 -15.782 19.607 1.00 64.19 182 LEU A C 1
ATOM 1426 O O . LEU A 1 182 ? -7.090 -16.085 20.677 1.00 64.19 182 LEU A O 1
ATOM 1430 N N . SER A 1 183 ? -5.616 -16.536 19.051 1.00 64.62 183 SER A N 1
ATOM 1431 C CA . SER A 1 183 ? -5.094 -17.757 19.674 1.00 64.62 183 SER A CA 1
ATOM 1432 C C . SER A 1 183 ? -4.137 -17.488 20.851 1.00 64.62 183 SER A C 1
ATOM 1434 O O . SER A 1 183 ? -3.496 -18.414 21.344 1.00 64.62 183 SER A O 1
ATOM 1436 N N . GLY A 1 184 ? -4.009 -16.233 21.303 1.00 52.09 184 GLY A N 1
ATOM 1437 C CA . GLY A 1 184 ? -3.478 -15.865 22.623 1.00 52.09 184 GLY A CA 1
ATOM 1438 C C . GLY A 1 184 ? -1.960 -15.965 22.828 1.00 52.09 184 GLY A C 1
ATOM 1439 O O . GLY A 1 184 ? -1.484 -15.655 23.916 1.00 52.09 184 GLY A O 1
ATOM 1440 N N . GLY A 1 185 ? -1.176 -16.370 21.822 1.00 53.53 185 GLY A N 1
ATOM 1441 C CA . GLY A 1 185 ? 0.254 -16.672 22.013 1.00 53.53 185 GLY A CA 1
ATOM 1442 C C . GLY A 1 185 ? 1.254 -15.759 21.296 1.00 53.53 185 GLY A C 1
ATOM 1443 O O . GLY A 1 185 ? 2.357 -15.551 21.796 1.00 53.53 185 GLY A O 1
ATOM 1444 N N . ALA A 1 186 ? 0.907 -15.203 20.130 1.00 53.84 186 ALA A N 1
ATOM 1445 C CA . ALA A 1 186 ? 1.912 -14.661 19.202 1.00 53.84 186 ALA A CA 1
ATOM 1446 C C . ALA A 1 186 ? 1.959 -13.127 19.109 1.00 53.84 186 ALA A C 1
ATOM 1448 O O . ALA A 1 186 ? 2.903 -12.583 18.541 1.00 53.84 186 ALA A O 1
ATOM 1449 N N . VAL A 1 187 ? 0.993 -12.409 19.690 1.00 54.91 187 VAL A N 1
ATOM 1450 C CA . VAL A 1 187 ? 0.941 -10.932 19.634 1.00 54.91 187 VAL A CA 1
ATOM 1451 C C . VAL A 1 187 ? 2.103 -10.306 20.379 1.00 54.91 187 VAL A C 1
ATOM 1453 O O . VAL A 1 187 ? 2.719 -9.372 19.881 1.00 54.91 187 VAL A O 1
ATOM 1456 N N . LYS A 1 188 ? 2.471 -10.873 21.534 1.00 53.34 188 LYS A N 1
ATOM 1457 C CA . LYS A 1 188 ? 3.657 -10.431 22.270 1.00 53.34 188 LYS A CA 1
ATOM 1458 C C . LYS A 1 188 ? 4.923 -10.640 21.440 1.00 53.34 188 LYS A C 1
ATOM 1460 O O . LYS A 1 188 ? 5.734 -9.740 21.377 1.00 53.34 188 LYS A O 1
ATOM 1465 N N . GLN A 1 189 ? 5.065 -11.759 20.729 1.00 57.12 189 GLN A N 1
ATOM 1466 C CA . GLN A 1 189 ? 6.249 -12.015 19.899 1.00 57.12 189 GLN A CA 1
ATOM 1467 C C . GLN A 1 189 ? 6.291 -11.186 18.608 1.00 57.12 189 GLN A C 1
ATOM 1469 O O . GLN A 1 189 ? 7.375 -10.785 18.202 1.00 57.12 189 GLN A O 1
ATOM 1474 N N . LEU A 1 190 ? 5.147 -10.886 17.984 1.00 51.81 190 LEU A N 1
ATOM 1475 C CA . LEU A 1 190 ? 5.084 -10.019 16.801 1.00 51.81 190 LEU A CA 1
ATOM 1476 C C . LEU A 1 190 ? 5.282 -8.543 17.154 1.00 51.81 190 LEU A C 1
ATOM 1478 O O . LEU A 1 190 ? 6.051 -7.870 16.478 1.00 51.81 190 LEU A O 1
ATOM 1482 N N . ILE A 1 191 ? 4.662 -8.055 18.235 1.00 57.91 191 ILE A N 1
ATOM 1483 C CA . ILE A 1 191 ? 4.892 -6.691 18.732 1.00 57.91 191 ILE A CA 1
ATOM 1484 C C . ILE A 1 191 ? 6.337 -6.558 19.222 1.00 57.91 191 ILE A C 1
ATOM 1486 O O . ILE A 1 191 ? 7.011 -5.604 18.848 1.00 57.91 191 ILE A O 1
ATOM 1490 N N . THR A 1 192 ? 6.867 -7.521 19.984 1.00 56.62 192 THR A N 1
ATOM 1491 C CA . THR A 1 192 ? 8.273 -7.495 20.420 1.00 56.62 192 THR A CA 1
ATOM 1492 C C . THR A 1 192 ? 9.240 -7.644 19.242 1.00 56.62 192 THR A C 1
ATOM 1494 O O . THR A 1 192 ? 10.230 -6.927 19.203 1.00 56.62 192 THR A O 1
ATOM 1497 N N . GLY A 1 193 ? 8.950 -8.478 18.240 1.00 59.56 193 GLY A N 1
ATOM 1498 C CA . GLY A 1 193 ? 9.785 -8.616 17.041 1.00 59.56 193 GLY A CA 1
ATOM 1499 C C . GLY A 1 193 ? 9.795 -7.359 16.167 1.00 59.56 193 GLY A C 1
ATOM 1500 O O . GLY A 1 193 ? 10.859 -6.922 15.740 1.00 59.56 193 GLY A O 1
ATOM 1501 N N . ALA A 1 194 ? 8.634 -6.726 15.969 1.00 54.66 194 ALA A N 1
ATOM 1502 C CA . ALA A 1 194 ? 8.528 -5.448 15.266 1.00 54.66 194 ALA A CA 1
ATOM 1503 C C . ALA A 1 194 ? 9.181 -4.289 16.044 1.00 54.66 194 ALA A C 1
ATOM 1505 O O . ALA A 1 194 ? 9.764 -3.403 15.431 1.00 54.66 194 ALA A O 1
ATOM 1506 N N . SER A 1 195 ? 9.148 -4.317 17.384 1.00 47.22 195 SER A N 1
ATOM 1507 C CA . SER A 1 195 ? 9.828 -3.316 18.228 1.00 47.22 195 SER A CA 1
ATOM 1508 C C . SER A 1 195 ? 11.352 -3.478 18.221 1.00 47.22 195 SER A C 1
ATOM 1510 O O . SER A 1 195 ? 12.068 -2.489 18.291 1.00 47.22 195 SER A O 1
ATOM 1512 N N . VAL A 1 196 ? 11.852 -4.717 18.138 1.00 54.81 196 VAL A N 1
ATOM 1513 C CA . VAL A 1 196 ? 13.294 -5.024 18.131 1.00 54.81 196 VAL A CA 1
ATOM 1514 C C . VAL A 1 196 ? 13.932 -4.764 16.763 1.00 54.81 196 VAL A C 1
ATOM 1516 O O . VAL A 1 196 ? 15.100 -4.416 16.709 1.00 54.81 196 VAL A O 1
ATOM 1519 N N . LEU A 1 197 ? 13.180 -4.899 15.667 1.00 44.75 197 LEU A N 1
ATOM 1520 C CA . LEU A 1 197 ? 13.643 -4.545 14.315 1.00 44.75 197 LEU A CA 1
ATOM 1521 C C . LEU A 1 197 ? 13.475 -3.051 13.980 1.00 44.75 197 LEU A C 1
ATOM 1523 O O . LEU A 1 197 ? 13.955 -2.608 12.940 1.00 44.75 197 LEU A O 1
ATOM 1527 N N . GLY A 1 198 ? 12.762 -2.297 14.824 1.00 37.31 198 GLY A N 1
ATOM 1528 C CA . GLY A 1 198 ? 12.531 -0.856 14.677 1.00 37.31 198 GLY A CA 1
ATOM 1529 C C . GLY A 1 198 ? 13.457 0.042 15.511 1.00 37.31 198 GLY A C 1
ATOM 1530 O O . GLY A 1 198 ? 13.312 1.261 15.432 1.00 37.31 198 GLY A O 1
ATOM 1531 N N . LEU A 1 199 ? 14.367 -0.542 16.301 1.00 35.69 199 LEU A N 1
ATOM 1532 C CA . LEU A 1 199 ? 15.472 0.116 17.018 1.00 35.69 199 LEU A CA 1
ATOM 1533 C C . LEU A 1 199 ? 16.797 -0.205 16.320 1.00 35.69 199 LEU A C 1
ATOM 1535 O O . LEU A 1 199 ? 17.651 0.706 16.266 1.00 35.69 199 LEU A O 1
#

Foldseek 3Di:
DDPPPPPLPPDPLDDPVLLVQLLVLLLVQQQPDQDPQAGSLLSQLVSCLVLLVSLDPDPVSSVVVSVLSSHHAAADSLLLLLLSLLLSLLSNVVSSVDPDDSCNNSLSRVLVRVVSRVVCCCPLVVPLLVVLLVVLVVVVVVVDPCSVPVSVVVSVVVSSVSSSVSNNVSNVVSNVVVVVVRVPPCPCVVSVVSVVVVD